Protein AF-A0A061PBH9-F1 (afdb_monomer)

Radius of gyration: 18.95 Å; Cα contacts (8 Å, |Δi|>4): 299; chains: 1; bounding box: 42×48×50 Å

Solvent-accessible surface area (backbone atoms only — not comparable to full-atom values): 14456 Å² total; per-residue (Å²): 50,44,57,85,43,47,62,60,54,49,49,56,53,52,50,52,28,61,79,67,70,53,82,63,73,61,44,49,91,67,58,29,62,91,49,38,67,62,54,46,58,53,46,51,58,55,49,49,36,38,74,71,66,44,38,74,86,85,84,87,84,82,61,60,75,63,48,49,59,45,60,77,73,39,57,72,68,56,48,56,52,47,49,56,51,51,51,50,50,45,64,65,57,73,66,27,55,57,49,34,26,74,87,53,81,29,45,45,31,38,37,33,42,72,72,96,66,58,68,70,61,51,52,53,50,52,48,55,60,38,54,46,36,76,36,68,59,25,48,61,9,27,36,40,52,51,70,87,37,57,37,75,39,62,54,72,82,30,68,69,52,24,51,50,43,31,55,51,43,34,49,50,35,59,73,70,46,52,62,72,55,53,53,90,96,49,96,55,62,50,65,43,42,53,29,47,43,51,50,31,54,54,58,50,47,63,53,31,73,81,37,74,85,71,55,88,89,60,82,86,72,66,96,53,72,71,82,48,35,47,79,69,63,100,52,39,36,40,46,78,48,77,81,75,88,68,88,68,81,131

Foldseek 3Di:
DFPVCVCVLQVVLVVLCVVVVVLFQAALVPQFLVCLVSLLVSLVSLLVCCVVVVDDDDDDDDDVVVVVVCVVPDDPVVSVVVLLVVVLVCVLPVLLLLQAAQPDAAEEAEEEEDDPDDPVVVVVSLVSVQCSCVDPSNVNSNYHYDSVRHYHDHSRVPSSLSSSNNQNSLLVCVVVVVLVDDDPPDPDDDSRSVSSPVSSVSSVVSVCVVPPPDDRPDDPDDPDSPVSYPYHDPGYHYDYDYDPPPPDDD

Structure (mmCIF, N/CA/C/O backbone):
data_AF-A0A061PBH9-F1
#
_entry.id   AF-A0A061PBH9-F1
#
loop_
_atom_site.group_PDB
_atom_site.id
_atom_site.type_symbol
_atom_site.label_atom_id
_atom_site.label_alt_id
_atom_site.label_comp_id
_atom_site.label_asym_id
_atom_site.label_entity_id
_atom_site.label_seq_id
_atom_site.pdbx_PDB_ins_code
_atom_site.Cartn_x
_atom_site.Cartn_y
_atom_site.Cartn_z
_atom_site.occupancy
_atom_site.B_iso_or_equiv
_atom_site.auth_seq_id
_atom_site.auth_comp_id
_atom_site.auth_asym_id
_atom_site.auth_atom_id
_atom_site.pdbx_PDB_model_num
ATOM 1 N N . MET A 1 1 ? 7.283 -7.666 -6.568 1.00 70.62 1 MET A N 1
ATOM 2 C CA . MET A 1 1 ? 6.976 -9.102 -6.399 1.00 70.62 1 MET A CA 1
ATOM 3 C C . MET A 1 1 ? 7.500 -9.832 -7.623 1.00 70.62 1 MET A C 1
ATOM 5 O O . MET A 1 1 ? 7.513 -9.229 -8.687 1.00 70.62 1 MET A O 1
ATOM 9 N N . ARG A 1 2 ? 7.972 -11.074 -7.498 1.00 74.44 2 ARG A N 1
ATOM 10 C CA . ARG A 1 2 ? 8.369 -11.891 -8.661 1.00 74.44 2 ARG A CA 1
ATOM 11 C C . ARG A 1 2 ? 7.157 -12.648 -9.200 1.00 74.44 2 ARG A C 1
ATOM 13 O O . ARG A 1 2 ? 6.337 -13.110 -8.413 1.00 74.44 2 ARG A O 1
ATOM 20 N N . SER A 1 3 ? 7.071 -12.823 -10.516 1.00 71.69 3 SER A N 1
ATOM 21 C CA . SER A 1 3 ? 5.971 -13.545 -11.169 1.00 71.69 3 SER A CA 1
ATOM 22 C C . SER A 1 3 ? 5.892 -15.014 -10.755 1.00 71.69 3 SER A C 1
ATOM 24 O O . SER A 1 3 ? 4.836 -15.606 -10.907 1.00 71.69 3 SER A O 1
ATOM 26 N N . THR A 1 4 ? 6.963 -15.610 -10.226 1.00 79.00 4 THR A N 1
ATOM 27 C CA . THR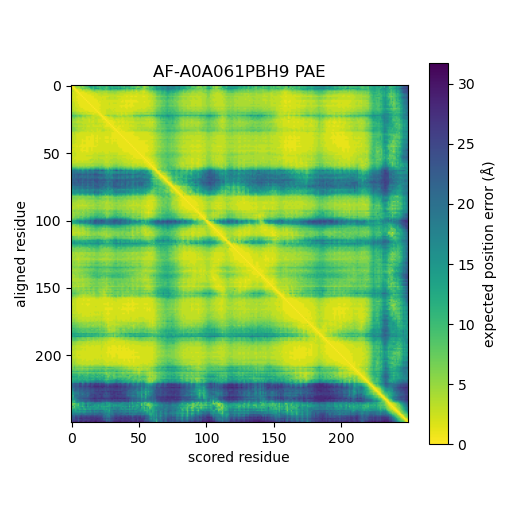 A 1 4 ? 6.920 -16.976 -9.675 1.00 79.00 4 THR A CA 1
ATOM 28 C C . THR A 1 4 ? 6.104 -17.070 -8.390 1.00 79.00 4 THR A C 1
ATOM 30 O O . THR A 1 4 ? 5.568 -18.126 -8.084 1.00 79.00 4 THR A O 1
ATOM 33 N N . HIS A 1 5 ? 6.011 -15.969 -7.641 1.00 85.44 5 HIS A N 1
ATOM 34 C CA . HIS A 1 5 ? 5.372 -15.927 -6.324 1.00 85.44 5 HIS A CA 1
ATOM 35 C C . HIS A 1 5 ? 3.951 -15.364 -6.386 1.00 85.44 5 HIS A C 1
ATOM 37 O O . HIS A 1 5 ? 3.233 -15.419 -5.394 1.00 85.44 5 HIS A O 1
ATOM 43 N N . ILE A 1 6 ? 3.529 -14.810 -7.529 1.00 84.75 6 ILE A N 1
ATOM 44 C CA . ILE A 1 6 ? 2.231 -14.134 -7.652 1.00 84.75 6 ILE A CA 1
ATOM 45 C C . ILE A 1 6 ? 1.066 -15.078 -7.347 1.00 84.75 6 ILE A C 1
ATOM 47 O O . ILE A 1 6 ? 0.200 -14.737 -6.543 1.00 84.75 6 ILE A O 1
ATOM 51 N N . ASP A 1 7 ? 1.073 -16.273 -7.938 1.00 87.81 7 ASP A N 1
ATOM 52 C CA . ASP A 1 7 ? -0.015 -17.236 -7.795 1.00 87.81 7 ASP A CA 1
ATOM 53 C C . ASP A 1 7 ? -0.040 -17.806 -6.380 1.00 87.81 7 ASP A C 1
ATOM 55 O O . ASP A 1 7 ? -1.109 -17.933 -5.792 1.00 87.81 7 ASP A O 1
ATOM 59 N N . GLU A 1 8 ? 1.129 -18.075 -5.789 1.00 93.31 8 GLU A N 1
ATOM 60 C CA . GLU A 1 8 ? 1.245 -18.492 -4.388 1.00 93.31 8 GLU A CA 1
ATOM 61 C C . GLU A 1 8 ? 0.618 -17.448 -3.453 1.00 93.31 8 GLU A C 1
ATOM 63 O O . GLU A 1 8 ? -0.272 -17.773 -2.663 1.00 93.31 8 GLU A O 1
ATOM 68 N N . VAL A 1 9 ? 1.039 -16.184 -3.578 1.00 92.69 9 VAL A N 1
ATOM 69 C CA . VAL A 1 9 ? 0.556 -15.092 -2.725 1.00 92.69 9 VAL A CA 1
ATOM 70 C C . VAL A 1 9 ? -0.940 -14.876 -2.925 1.00 92.69 9 VAL A C 1
ATOM 72 O O . VAL A 1 9 ? -1.691 -14.776 -1.952 1.00 92.69 9 VAL A O 1
ATOM 75 N N . ARG A 1 10 ? -1.395 -14.821 -4.180 1.00 91.44 10 ARG A N 1
ATOM 76 C CA . ARG A 1 10 ? -2.805 -14.620 -4.515 1.00 91.44 10 ARG A CA 1
ATOM 77 C C . ARG A 1 10 ? -3.669 -15.747 -3.959 1.00 91.44 10 ARG A C 1
ATOM 79 O O . ARG A 1 10 ? -4.635 -15.466 -3.254 1.00 91.44 10 ARG A O 1
ATOM 86 N N . ASN A 1 11 ? -3.294 -16.999 -4.210 1.00 94.06 11 ASN A N 1
ATOM 87 C CA . ASN A 1 11 ? -4.057 -18.163 -3.768 1.00 94.06 11 ASN A CA 1
ATOM 88 C C . ASN A 1 11 ? -4.139 -18.238 -2.242 1.00 94.06 11 ASN A C 1
ATOM 90 O O . ASN A 1 11 ? -5.213 -18.503 -1.709 1.00 94.06 11 ASN A O 1
ATOM 94 N N . ALA A 1 12 ? -3.044 -17.964 -1.528 1.00 96.44 12 ALA A N 1
ATOM 95 C CA . ALA A 1 12 ? -3.042 -17.969 -0.068 1.00 96.44 12 ALA A CA 1
ATOM 96 C C . ALA A 1 12 ? -3.980 -16.897 0.518 1.00 96.44 12 ALA A C 1
ATOM 98 O O . ALA A 1 12 ? -4.754 -17.177 1.438 1.00 96.44 12 ALA A O 1
ATOM 99 N N . LEU A 1 13 ? -3.953 -15.680 -0.036 1.00 95.50 13 LEU A N 1
ATOM 100 C CA . LEU A 1 13 ? -4.824 -14.595 0.412 1.00 95.50 13 LEU A CA 1
ATOM 101 C C . LEU A 1 13 ? -6.299 -14.861 0.065 1.00 95.50 13 LEU A C 1
ATOM 103 O O . LEU A 1 13 ? -7.173 -14.677 0.916 1.00 95.50 13 LEU A O 1
ATOM 107 N N . ASP A 1 14 ? -6.585 -15.321 -1.153 1.00 93.69 14 ASP A N 1
ATOM 108 C CA . ASP A 1 14 ? -7.948 -15.603 -1.614 1.00 93.69 14 ASP A CA 1
ATOM 109 C C . ASP A 1 14 ? -8.559 -16.805 -0.871 1.00 93.69 14 ASP A C 1
ATOM 111 O O . ASP A 1 14 ? -9.728 -16.757 -0.474 1.00 93.69 14 ASP A O 1
ATOM 115 N N . LEU A 1 15 ? -7.760 -17.835 -0.566 1.00 95.31 15 LEU A N 1
ATOM 116 C CA . LEU A 1 15 ? -8.173 -18.964 0.271 1.00 95.31 15 LEU A CA 1
ATOM 117 C C . LEU A 1 15 ? -8.572 -18.502 1.676 1.00 95.31 15 LEU A C 1
ATOM 119 O O . LEU A 1 15 ? -9.637 -18.878 2.173 1.00 95.31 15 LEU A O 1
ATOM 123 N N . TYR A 1 16 ? -7.758 -17.652 2.308 1.00 96.75 16 TYR A N 1
ATOM 124 C CA . TYR A 1 16 ? -8.082 -17.118 3.628 1.00 96.75 16 TYR A CA 1
ATOM 125 C C . TYR A 1 16 ? -9.365 -16.281 3.602 1.00 96.75 16 TYR A C 1
ATOM 127 O O . TYR A 1 16 ? -10.199 -16.397 4.509 1.00 96.75 16 TYR A O 1
ATOM 135 N N . ARG A 1 17 ? -9.561 -15.460 2.559 1.00 94.31 17 ARG A N 1
ATOM 136 C CA . ARG A 1 17 ? -10.797 -14.684 2.387 1.00 94.31 17 ARG A CA 1
ATOM 137 C C . ARG A 1 17 ? -12.017 -15.587 2.297 1.00 94.31 17 ARG A C 1
ATOM 139 O O . ARG A 1 17 ? -12.997 -15.330 2.999 1.00 94.31 17 ARG A O 1
ATOM 146 N N . TYR A 1 18 ? -11.936 -16.632 1.478 1.00 93.69 18 TYR A N 1
ATOM 147 C CA . TYR A 1 18 ? -13.001 -17.614 1.310 1.00 93.69 18 TYR A CA 1
ATOM 148 C C . TYR A 1 18 ? -13.349 -18.289 2.644 1.00 93.69 18 TYR A C 1
ATOM 150 O O . TYR A 1 18 ? -14.494 -18.228 3.090 1.00 93.69 18 TYR A O 1
ATOM 158 N N . GLN A 1 19 ? -12.350 -18.824 3.352 1.00 95.81 19 GLN A N 1
ATOM 159 C CA . GLN A 1 19 ? -12.542 -19.511 4.637 1.00 95.81 19 GLN A CA 1
ATOM 160 C C . GLN A 1 19 ? -13.124 -18.601 5.731 1.00 95.81 19 GLN A C 1
ATOM 162 O O . GLN A 1 19 ? -13.896 -19.050 6.577 1.00 95.81 19 GLN A O 1
ATOM 167 N N . ASN A 1 20 ? -12.792 -17.307 5.711 1.00 94.69 20 ASN A N 1
ATOM 168 C CA . ASN A 1 20 ? -13.233 -16.342 6.721 1.00 94.69 20 ASN A CA 1
ATOM 169 C C . ASN A 1 20 ? -14.468 -15.527 6.309 1.00 94.69 20 ASN A C 1
ATOM 171 O O . ASN A 1 20 ? -14.865 -14.605 7.036 1.00 94.69 20 ASN A O 1
ATOM 175 N N . ASN A 1 21 ? -15.112 -15.866 5.187 1.00 92.62 21 ASN A N 1
ATOM 176 C CA . ASN A 1 21 ? -16.266 -15.147 4.640 1.00 92.62 21 ASN A CA 1
ATOM 177 C C . ASN A 1 21 ? -15.986 -13.641 4.441 1.00 92.62 21 ASN A C 1
ATOM 179 O O . ASN A 1 21 ? -16.804 -12.784 4.788 1.00 92.62 21 ASN A O 1
ATOM 183 N N . LEU A 1 22 ? -14.799 -13.300 3.929 1.00 90.44 22 LEU A N 1
ATOM 184 C CA . LEU A 1 22 ? -14.398 -11.937 3.555 1.00 90.44 22 LEU A CA 1
ATOM 185 C C . LEU A 1 22 ? -14.729 -11.666 2.078 1.00 90.44 22 LEU A C 1
ATOM 187 O O . LEU A 1 22 ? -13.859 -11.370 1.253 1.00 90.44 22 LEU A O 1
ATOM 191 N N . ASN A 1 23 ? -16.020 -11.768 1.760 1.00 84.38 23 ASN A N 1
ATOM 192 C CA . ASN A 1 23 ? -16.533 -11.678 0.388 1.00 84.38 23 ASN A CA 1
ATOM 193 C C . ASN A 1 23 ? -16.627 -10.228 -0.112 1.00 84.38 23 ASN A C 1
ATOM 195 O O . ASN A 1 23 ? -16.616 -9.974 -1.310 1.00 84.38 23 ASN A O 1
ATOM 199 N N . SER A 1 24 ? -16.703 -9.258 0.802 1.00 86.88 24 SER A N 1
ATOM 200 C CA . SER A 1 24 ? -16.688 -7.837 0.456 1.00 86.88 24 SER A CA 1
ATOM 201 C C . SER A 1 24 ? -15.264 -7.327 0.254 1.00 86.88 24 SER A C 1
ATOM 203 O O . SER A 1 24 ? -14.364 -7.727 0.989 1.00 86.88 24 SER A O 1
ATOM 205 N N . GLU A 1 25 ? -15.100 -6.347 -0.634 1.00 89.19 25 GLU A N 1
ATOM 206 C CA . GLU A 1 25 ? -13.871 -5.558 -0.764 1.00 89.19 25 GLU A CA 1
ATOM 207 C C . GLU A 1 25 ? -13.386 -5.047 0.603 1.00 89.19 25 GLU A C 1
ATOM 209 O O . GLU A 1 25 ? -14.134 -4.379 1.335 1.00 89.19 25 GLU A O 1
ATOM 214 N N . MET A 1 26 ? -12.129 -5.338 0.923 1.00 91.50 26 MET A N 1
ATOM 215 C CA . MET A 1 26 ? -11.489 -5.002 2.188 1.00 91.50 26 MET A CA 1
ATOM 216 C C . MET A 1 26 ? -10.784 -3.655 2.070 1.00 91.50 26 MET A C 1
ATOM 218 O O . MET A 1 26 ? -10.084 -3.396 1.099 1.00 91.50 26 MET A O 1
ATOM 222 N N . LYS A 1 27 ? -11.003 -2.783 3.057 1.00 91.88 27 LYS A N 1
ATOM 223 C CA . LYS A 1 27 ? -10.466 -1.415 3.073 1.00 91.88 27 LYS A CA 1
ATOM 224 C C . LYS A 1 27 ? -10.152 -0.985 4.489 1.00 91.88 27 LYS A C 1
ATOM 226 O O . LYS A 1 27 ? -10.900 -1.316 5.419 1.00 91.88 27 LYS A O 1
ATOM 231 N N . TRP A 1 28 ? -9.147 -0.129 4.662 1.00 93.19 28 TRP A N 1
ATOM 232 C CA . TRP A 1 28 ? -8.882 0.495 5.964 1.00 93.19 28 TRP A CA 1
ATOM 233 C C . TRP A 1 28 ? -10.117 1.226 6.522 1.00 93.19 28 TRP A C 1
ATOM 235 O O . TRP A 1 28 ? -10.427 1.188 7.720 1.00 93.19 28 TRP A O 1
ATOM 245 N N . SER A 1 29 ? -10.884 1.870 5.640 1.00 90.38 29 SER A N 1
ATOM 246 C CA . SER A 1 29 ? -12.127 2.570 5.975 1.00 90.38 29 SER A CA 1
ATOM 247 C C . SER A 1 29 ? -13.271 1.645 6.397 1.00 90.38 29 SER A C 1
ATOM 249 O O . SER A 1 29 ? -14.254 2.155 6.927 1.00 90.38 29 SER A O 1
ATOM 251 N N . LYS A 1 30 ? -13.157 0.317 6.228 1.00 92.94 30 LYS A N 1
ATOM 252 C CA . LYS A 1 30 ? -14.147 -0.707 6.620 1.00 92.94 30 LYS A CA 1
ATOM 253 C C . LYS A 1 30 ? -13.768 -1.474 7.893 1.00 92.94 30 LYS A C 1
ATOM 255 O O . LYS A 1 30 ? -14.626 -2.136 8.469 1.00 92.94 30 LYS A O 1
ATOM 260 N N . VAL A 1 31 ? -12.557 -1.282 8.426 1.00 93.69 31 VAL A N 1
ATOM 261 C CA . VAL A 1 31 ? -12.122 -1.893 9.697 1.00 93.69 31 VAL A CA 1
ATOM 262 C C . VAL A 1 31 ? -13.089 -1.537 10.827 1.00 93.69 31 VAL A C 1
ATOM 264 O O . VAL A 1 31 ? -13.436 -0.364 11.028 1.00 93.69 31 VAL A O 1
ATOM 267 N N . SER A 1 32 ? -13.528 -2.557 11.558 1.00 94.00 32 SER A N 1
ATOM 268 C CA . SER A 1 32 ? -14.471 -2.475 12.671 1.00 94.00 32 SER A CA 1
ATOM 269 C C . SER A 1 32 ? -14.106 -3.502 13.746 1.00 94.00 32 SER A C 1
ATOM 271 O O . SER A 1 32 ? -13.296 -4.397 13.516 1.00 94.00 32 SER A O 1
ATOM 273 N N . ALA A 1 33 ? -14.702 -3.383 14.934 1.00 94.44 33 ALA A N 1
ATOM 274 C CA . ALA A 1 33 ? -14.410 -4.300 16.034 1.00 94.44 33 ALA A CA 1
ATOM 275 C C . ALA A 1 33 ? -14.825 -5.753 15.734 1.00 94.44 33 ALA A C 1
ATOM 277 O O . ALA A 1 33 ? -14.129 -6.666 16.157 1.00 94.44 33 ALA A O 1
ATOM 278 N N . SER A 1 34 ? -15.917 -5.969 14.992 1.00 93.88 34 SER A N 1
ATOM 279 C CA . SER A 1 34 ? -16.422 -7.312 14.671 1.00 93.88 34 SER A CA 1
ATOM 280 C C . SER A 1 34 ? -15.603 -8.036 13.603 1.00 93.88 34 SER A C 1
ATOM 282 O O . SER A 1 34 ? -15.577 -9.260 13.586 1.00 93.88 34 SER A O 1
ATOM 284 N N . TYR A 1 35 ? -14.918 -7.296 12.728 1.00 94.44 35 TYR A N 1
ATOM 285 C CA . TYR A 1 35 ? -14.082 -7.866 11.668 1.00 94.44 35 TYR A CA 1
ATOM 286 C C . TYR A 1 35 ? -12.586 -7.839 12.003 1.00 94.44 35 TYR A C 1
ATOM 288 O O . TYR A 1 35 ? -11.786 -8.330 11.214 1.00 94.44 35 TYR A O 1
ATOM 296 N N . LEU A 1 36 ? -12.195 -7.289 13.157 1.00 96.69 36 LEU A N 1
ATOM 297 C CA . LEU A 1 36 ? -10.794 -7.045 13.503 1.00 96.69 36 LEU A CA 1
ATOM 298 C C . LEU A 1 36 ? -9.920 -8.298 13.388 1.00 96.69 36 LEU A C 1
ATOM 300 O O . LEU A 1 36 ? -8.881 -8.245 12.741 1.00 96.69 36 LEU A O 1
ATOM 304 N N . GLU A 1 37 ? -10.341 -9.411 13.988 1.00 97.25 37 GLU A N 1
ATOM 305 C CA . GLU A 1 37 ? -9.536 -10.639 13.984 1.00 97.25 37 GLU A CA 1
ATOM 306 C C . GLU A 1 37 ? -9.410 -11.229 12.573 1.00 97.25 37 GLU A C 1
ATOM 308 O O . GLU A 1 37 ? -8.337 -11.684 12.191 1.00 97.25 37 GLU A O 1
ATOM 313 N N . LYS A 1 38 ? -10.450 -11.093 11.737 1.00 96.69 38 LYS A N 1
ATOM 314 C CA . LYS A 1 38 ? -10.376 -11.494 10.326 1.00 96.69 38 LYS A CA 1
ATOM 315 C C . LYS A 1 38 ? -9.347 -10.664 9.556 1.00 96.69 38 LYS A C 1
ATOM 317 O O . LYS A 1 38 ? -8.584 -11.226 8.778 1.00 96.69 38 LYS A O 1
ATOM 322 N N . TYR A 1 39 ? -9.309 -9.347 9.788 1.00 97.56 39 TYR A N 1
ATOM 323 C CA . TYR A 1 39 ? -8.318 -8.456 9.174 1.00 97.56 39 TYR A CA 1
ATOM 324 C C . TYR A 1 39 ? -6.899 -8.771 9.654 1.00 97.56 39 TYR A C 1
ATOM 326 O O . TYR A 1 39 ? -5.987 -8.755 8.838 1.00 97.56 39 TYR A O 1
ATOM 334 N N . LYS A 1 40 ? -6.704 -9.078 10.943 1.00 98.06 40 LYS A N 1
ATOM 335 C CA . LYS A 1 40 ? -5.389 -9.482 11.459 1.00 98.06 40 LYS A CA 1
ATOM 336 C C . LYS A 1 40 ? -4.876 -10.744 10.777 1.00 98.06 40 LYS A C 1
ATOM 338 O O . LYS A 1 40 ? -3.790 -10.684 10.228 1.00 98.06 40 LYS A O 1
ATOM 343 N N . GLY A 1 41 ? -5.673 -11.813 10.713 1.00 97.69 41 GLY A N 1
ATOM 344 C CA . GLY A 1 41 ? -5.215 -13.056 10.082 1.00 97.69 41 GLY A CA 1
ATOM 345 C C . GLY A 1 41 ? -4.928 -12.917 8.583 1.00 97.69 41 GLY A C 1
ATOM 346 O O . GLY A 1 41 ? -4.014 -13.554 8.070 1.00 97.69 41 GLY A O 1
ATOM 347 N N . LEU A 1 42 ? -5.620 -12.013 7.876 1.00 97.38 42 LEU A N 1
ATOM 348 C CA . LEU A 1 42 ? -5.244 -11.676 6.499 1.00 97.38 42 LEU A CA 1
ATOM 349 C C . LEU A 1 42 ? -3.886 -10.960 6.448 1.00 97.38 42 LEU A C 1
ATOM 351 O O . LEU A 1 42 ? -3.065 -11.245 5.577 1.00 97.38 42 LEU A O 1
ATOM 355 N N . MET A 1 43 ? -3.659 -10.013 7.363 1.00 97.50 43 MET A N 1
ATOM 356 C CA . MET A 1 43 ? -2.382 -9.308 7.456 1.00 97.50 43 MET A CA 1
ATOM 357 C C . MET A 1 43 ? -1.247 -10.225 7.904 1.00 97.50 43 MET A C 1
ATOM 359 O O . MET A 1 43 ? -0.136 -9.997 7.452 1.00 97.50 43 MET A O 1
ATOM 363 N N . ASP A 1 44 ? -1.501 -11.268 8.694 1.00 97.69 44 ASP A N 1
ATOM 364 C CA . ASP A 1 44 ? -0.484 -12.266 9.057 1.00 97.69 44 ASP A CA 1
ATOM 365 C C . ASP A 1 44 ? 0.089 -12.921 7.802 1.00 97.69 44 ASP A C 1
ATOM 367 O O . ASP A 1 44 ? 1.297 -12.904 7.576 1.00 97.69 44 ASP A O 1
ATOM 371 N N . ILE A 1 45 ? -0.793 -13.416 6.928 1.00 97.50 45 ILE A N 1
ATOM 372 C CA . ILE A 1 45 ? -0.407 -14.042 5.659 1.00 97.50 45 ILE A CA 1
ATOM 373 C C . ILE A 1 45 ? 0.347 -13.042 4.781 1.00 97.50 45 ILE A C 1
ATOM 375 O O . ILE A 1 45 ? 1.429 -13.339 4.277 1.00 97.50 45 ILE A O 1
ATOM 379 N N . PHE A 1 46 ? -0.205 -11.839 4.613 1.00 96.62 46 PHE A N 1
ATOM 380 C CA . PHE A 1 46 ? 0.409 -10.822 3.766 1.00 96.62 46 PHE A CA 1
ATOM 381 C C . PHE A 1 46 ? 1.789 -10.385 4.277 1.00 96.62 46 PHE A C 1
ATOM 383 O O . PHE A 1 46 ? 2.733 -10.304 3.494 1.00 96.62 46 PHE A O 1
ATOM 390 N N . MET A 1 47 ? 1.925 -10.124 5.578 1.00 94.31 47 MET A N 1
ATOM 391 C CA . MET A 1 47 ? 3.180 -9.675 6.181 1.00 94.31 47 MET A CA 1
ATOM 392 C C . MET A 1 47 ? 4.232 -10.785 6.213 1.00 94.31 47 MET A C 1
ATOM 394 O O . MET A 1 47 ? 5.404 -10.478 6.013 1.00 94.31 47 MET A O 1
ATOM 398 N N . ASN A 1 48 ? 3.843 -12.056 6.361 1.00 94.56 48 ASN A N 1
ATOM 399 C CA . ASN A 1 48 ? 4.771 -13.180 6.206 1.00 94.56 48 ASN A CA 1
ATOM 400 C C . ASN A 1 48 ? 5.386 -13.199 4.803 1.00 94.56 48 ASN A C 1
ATOM 402 O O . ASN A 1 48 ? 6.604 -13.264 4.674 1.00 94.56 48 ASN A O 1
ATOM 406 N N . PHE A 1 49 ? 4.585 -13.009 3.748 1.00 94.12 49 PHE A N 1
ATOM 407 C CA . PHE A 1 49 ? 5.126 -12.890 2.390 1.00 94.12 49 PHE A CA 1
ATOM 408 C C . PHE A 1 49 ? 6.034 -11.668 2.193 1.00 94.12 49 PHE A C 1
ATOM 410 O O . PHE A 1 49 ? 6.919 -11.697 1.335 1.00 94.12 49 PHE A O 1
ATOM 417 N N . VAL A 1 50 ? 5.824 -10.593 2.959 1.00 90.06 50 VAL A N 1
ATOM 418 C CA . VAL A 1 50 ? 6.732 -9.435 2.968 1.00 90.06 50 VAL A CA 1
ATOM 419 C C . VAL A 1 50 ? 8.059 -9.783 3.645 1.00 90.06 50 VAL A C 1
ATOM 421 O O . VAL A 1 50 ? 9.112 -9.450 3.111 1.00 90.06 50 VAL A O 1
ATOM 424 N N . ILE A 1 51 ? 8.022 -10.469 4.789 1.00 88.44 51 ILE A N 1
ATOM 425 C CA . ILE A 1 51 ? 9.221 -10.901 5.526 1.00 88.44 51 ILE A CA 1
ATOM 426 C C . ILE A 1 51 ? 10.027 -11.931 4.724 1.00 88.44 51 ILE A C 1
ATOM 428 O O . ILE A 1 51 ? 11.251 -11.863 4.700 1.00 88.44 51 ILE A O 1
ATOM 432 N N . GLU A 1 52 ? 9.352 -12.838 4.018 1.00 88.81 52 GLU A N 1
ATOM 433 C CA . GLU A 1 52 ? 9.959 -13.846 3.137 1.00 88.81 52 GLU A CA 1
ATOM 434 C C . GLU A 1 52 ? 10.507 -13.270 1.812 1.00 88.81 52 GLU A C 1
ATOM 436 O O . GLU A 1 52 ? 10.929 -14.026 0.939 1.00 88.81 52 GLU A O 1
ATOM 441 N N . ASP A 1 53 ? 10.465 -11.948 1.612 1.00 85.31 53 ASP A N 1
ATOM 442 C CA . ASP A 1 53 ? 10.869 -11.257 0.375 1.00 85.31 53 ASP A CA 1
ATOM 443 C C . ASP A 1 53 ? 10.152 -11.756 -0.904 1.00 85.31 53 ASP A C 1
ATOM 445 O O . ASP A 1 53 ? 10.628 -11.633 -2.041 1.00 85.31 53 ASP A O 1
ATOM 449 N N . LYS A 1 54 ? 8.950 -12.320 -0.742 1.00 86.94 54 LYS A N 1
ATOM 450 C CA . LYS A 1 54 ? 8.058 -12.678 -1.856 1.00 86.94 54 LYS A CA 1
ATOM 451 C C . LYS A 1 54 ? 7.261 -11.456 -2.317 1.00 86.94 54 LYS A C 1
ATOM 453 O O . LYS A 1 54 ? 7.080 -11.235 -3.520 1.00 86.94 54 LYS A O 1
ATOM 458 N N . VAL A 1 55 ? 6.860 -10.603 -1.373 1.00 88.38 55 VAL A N 1
ATOM 459 C CA . VAL A 1 55 ? 6.208 -9.307 -1.601 1.00 88.38 55 VAL A CA 1
ATOM 460 C C . VAL A 1 55 ? 7.156 -8.183 -1.180 1.00 88.38 55 VAL A C 1
ATOM 462 O O . VAL A 1 55 ? 7.580 -8.120 -0.035 1.00 88.38 55 VAL A O 1
ATOM 465 N N . LYS A 1 56 ? 7.401 -7.207 -2.060 1.00 85.94 56 LYS A N 1
ATOM 466 C CA . LYS A 1 56 ? 7.998 -5.924 -1.656 1.00 85.94 56 LYS A CA 1
ATOM 467 C C . LYS A 1 56 ? 6.929 -4.848 -1.664 1.00 85.94 56 LYS A C 1
ATOM 469 O O . LYS A 1 56 ? 6.363 -4.560 -2.716 1.00 85.94 56 LYS A O 1
ATOM 474 N N . MET A 1 57 ? 6.684 -4.249 -0.504 1.00 86.12 57 MET A N 1
ATOM 475 C CA . MET A 1 57 ? 5.750 -3.141 -0.345 1.00 86.12 57 MET A CA 1
ATOM 476 C C . MET A 1 57 ? 6.504 -1.859 0.009 1.00 86.12 57 MET A C 1
ATOM 478 O O . MET A 1 57 ? 7.353 -1.839 0.900 1.00 86.12 57 MET A O 1
ATOM 482 N N . ARG A 1 58 ? 6.168 -0.767 -0.679 1.00 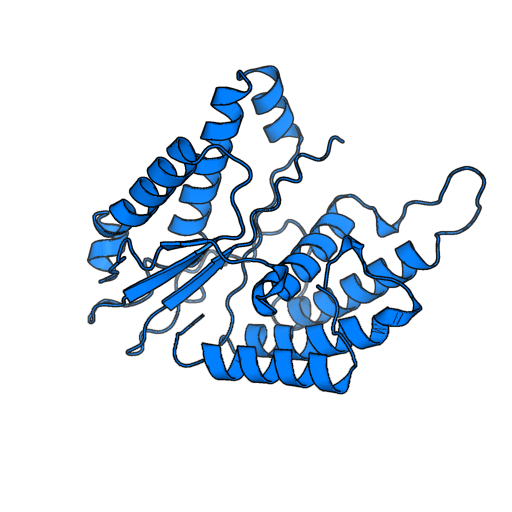83.81 58 ARG A N 1
ATOM 483 C CA . ARG A 1 58 ? 6.657 0.579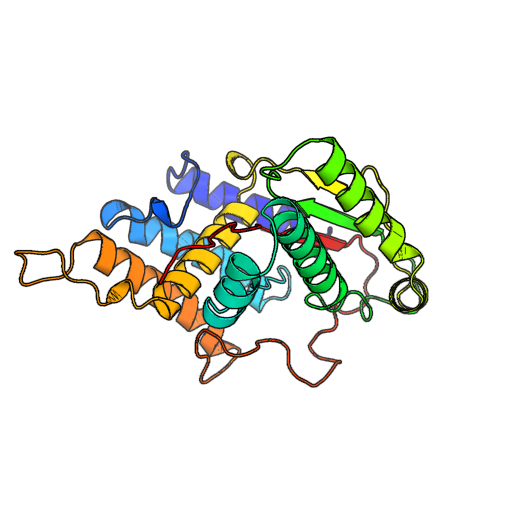 -0.375 1.00 83.81 58 ARG A CA 1
ATOM 484 C C . ARG A 1 58 ? 5.465 1.511 -0.231 1.00 83.81 58 ARG A C 1
ATOM 486 O O . ARG A 1 58 ? 4.511 1.417 -0.996 1.00 83.81 58 ARG A O 1
ATOM 493 N N . VAL A 1 59 ? 5.550 2.414 0.738 1.00 83.06 59 VAL A N 1
ATOM 494 C CA . VAL A 1 59 ? 4.553 3.459 0.976 1.00 83.06 59 VAL A CA 1
ATOM 495 C C . VAL A 1 59 ? 5.272 4.797 0.976 1.00 83.06 59 VAL A C 1
ATOM 497 O O . VAL A 1 59 ? 6.337 4.923 1.580 1.00 83.06 59 VAL A O 1
ATOM 500 N N . MET A 1 60 ? 4.690 5.780 0.298 1.00 81.62 60 MET A N 1
ATOM 501 C CA . MET A 1 60 ? 5.160 7.159 0.286 1.00 81.62 60 MET A CA 1
ATOM 502 C C . MET A 1 60 ? 4.118 8.039 0.965 1.00 81.62 60 MET A C 1
ATOM 504 O O . MET A 1 60 ? 2.935 7.953 0.646 1.00 81.62 60 MET A O 1
ATOM 508 N N . PHE A 1 61 ? 4.574 8.888 1.881 1.00 77.25 61 PHE A N 1
ATOM 509 C CA . PHE A 1 61 ? 3.765 9.939 2.488 1.00 77.25 61 PHE A CA 1
ATOM 510 C C . PHE A 1 61 ? 4.305 11.289 2.039 1.00 77.25 61 PHE A C 1
ATOM 512 O O . PHE A 1 61 ? 5.519 11.488 2.010 1.00 77.25 61 PHE A O 1
ATOM 519 N N . LEU A 1 62 ? 3.403 12.210 1.719 1.00 71.56 62 LEU A N 1
ATOM 520 C CA . LEU A 1 62 ? 3.728 13.612 1.505 1.00 71.56 62 LEU A CA 1
ATOM 521 C C . LEU A 1 62 ? 3.283 14.383 2.751 1.00 71.56 62 LEU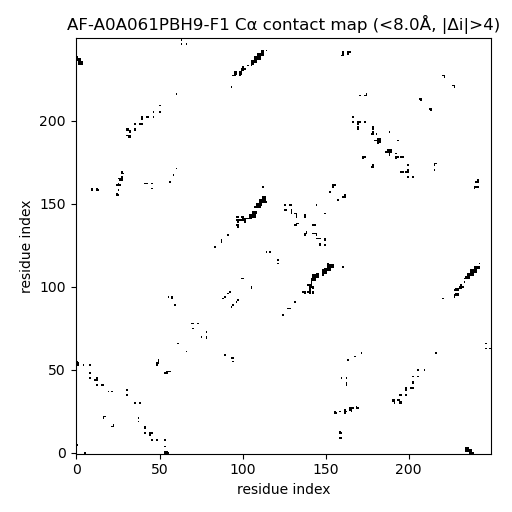 A C 1
ATOM 523 O O . LEU A 1 62 ? 2.155 14.213 3.201 1.00 71.56 62 LEU A O 1
ATOM 527 N N . GLN A 1 63 ? 4.171 15.183 3.340 1.00 66.38 63 GLN A N 1
ATOM 528 C CA . GLN A 1 63 ? 3.810 16.059 4.459 1.00 66.38 63 GLN A CA 1
ATOM 529 C C . GLN A 1 63 ? 2.998 17.247 3.940 1.00 66.38 63 GLN A C 1
ATOM 531 O O . GLN A 1 63 ? 3.395 17.843 2.932 1.00 66.38 63 GLN A O 1
ATOM 536 N N . ASN A 1 64 ? 1.912 17.631 4.630 1.00 60.94 64 ASN A N 1
ATOM 537 C CA . ASN A 1 64 ? 1.066 18.676 4.057 1.00 60.94 64 ASN A CA 1
ATOM 538 C C . ASN A 1 64 ? 1.715 20.061 4.036 1.00 60.94 64 ASN A C 1
ATOM 540 O O . ASN A 1 64 ? 1.342 20.849 3.194 1.00 60.94 64 ASN A O 1
ATOM 544 N N . GLU A 1 65 ? 2.738 20.368 4.838 1.00 58.22 65 GLU A N 1
ATOM 545 C CA . GLU A 1 65 ? 3.456 21.652 4.700 1.00 58.22 65 GLU A CA 1
ATOM 546 C C . GLU A 1 65 ? 4.036 21.823 3.284 1.00 58.22 65 GLU A C 1
ATOM 548 O O . GLU A 1 65 ? 3.939 22.888 2.674 1.00 58.22 65 GLU A O 1
ATOM 553 N N . PHE A 1 66 ? 4.558 20.737 2.705 1.00 57.69 66 PHE A N 1
ATOM 554 C CA . PHE A 1 66 ? 4.994 20.720 1.312 1.00 57.69 66 PHE A CA 1
ATOM 555 C C . PHE A 1 66 ? 3.808 20.698 0.347 1.00 57.69 66 PHE A C 1
ATOM 557 O O . PHE A 1 66 ? 3.863 21.372 -0.679 1.00 57.69 66 PHE A O 1
ATOM 564 N N . SER A 1 67 ? 2.727 19.971 0.657 1.00 56.56 67 SER A N 1
ATOM 565 C CA . SER A 1 67 ? 1.546 19.969 -0.211 1.00 56.56 67 SER A CA 1
ATOM 566 C C . SER A 1 67 ? 0.824 21.309 -0.237 1.00 56.56 67 SER A C 1
ATOM 568 O O . SER A 1 67 ? 0.362 21.699 -1.291 1.00 56.56 67 SER A O 1
ATOM 570 N N . ASP A 1 68 ? 0.763 22.039 0.868 1.00 52.59 68 ASP A N 1
ATOM 571 C CA . ASP A 1 68 ? 0.068 23.314 1.013 1.00 52.59 68 ASP A CA 1
ATOM 572 C C . ASP A 1 68 ? 0.860 24.416 0.313 1.00 52.59 68 ASP A C 1
ATOM 574 O O . ASP A 1 68 ? 0.287 25.216 -0.425 1.00 52.59 68 ASP A O 1
ATOM 578 N N . HIS A 1 69 ? 2.194 24.403 0.419 1.00 55.31 69 HIS A N 1
ATOM 579 C CA . HIS A 1 69 ? 3.046 25.248 -0.419 1.00 55.31 69 HIS A CA 1
ATOM 580 C C . HIS A 1 69 ? 2.874 24.965 -1.915 1.00 55.31 69 HIS A C 1
ATOM 582 O O . HIS A 1 69 ? 2.901 25.907 -2.709 1.00 55.31 69 HIS A O 1
ATOM 588 N N . LEU A 1 70 ? 2.676 23.704 -2.312 1.00 54.00 70 LEU A N 1
ATOM 589 C CA . LEU A 1 70 ? 2.348 23.369 -3.694 1.00 54.00 70 LEU A CA 1
ATOM 590 C C . LEU A 1 70 ? 0.931 23.873 -4.048 1.00 54.00 70 LEU A C 1
ATOM 592 O O . LEU A 1 70 ? 0.757 24.605 -5.017 1.00 54.00 70 LEU A O 1
ATOM 596 N N . VAL A 1 71 ? -0.083 23.554 -3.241 1.00 53.84 71 VAL A N 1
ATOM 597 C CA . VAL A 1 71 ? -1.508 23.845 -3.494 1.00 53.84 71 VAL A CA 1
ATOM 598 C C . VAL A 1 71 ? -1.798 25.344 -3.547 1.00 53.84 71 VAL A C 1
ATOM 600 O O . VAL A 1 71 ? -2.607 25.786 -4.356 1.00 53.84 71 VAL A O 1
ATOM 603 N N . THR A 1 72 ? -1.114 26.141 -2.727 1.00 54.81 72 THR A N 1
ATOM 604 C CA . THR A 1 72 ? -1.323 27.598 -2.666 1.00 54.81 72 THR A CA 1
ATOM 605 C C . THR A 1 72 ? -0.645 28.333 -3.828 1.00 54.81 72 THR A C 1
ATOM 607 O O . THR A 1 72 ? -1.017 29.459 -4.149 1.00 54.81 72 THR A O 1
ATOM 610 N N . LYS A 1 73 ? 0.370 27.724 -4.457 1.00 56.12 73 LYS A N 1
ATOM 611 C CA . LYS A 1 73 ? 1.239 28.385 -5.446 1.00 56.12 73 LYS A CA 1
ATOM 612 C C . LYS A 1 73 ? 1.021 27.901 -6.879 1.00 56.12 73 LYS A C 1
ATOM 614 O O . LYS A 1 73 ? 1.380 28.616 -7.813 1.00 56.12 73 LYS A O 1
ATOM 619 N N . TYR A 1 74 ? 0.447 26.714 -7.051 1.00 57.97 74 TYR A N 1
ATOM 620 C CA . TYR A 1 74 ? 0.226 26.085 -8.346 1.00 57.97 74 TYR A CA 1
ATOM 621 C C . TYR A 1 74 ? -1.268 25.980 -8.657 1.00 57.97 74 TYR A C 1
ATOM 623 O O . TYR A 1 74 ? -2.089 25.694 -7.786 1.00 57.97 74 TYR A O 1
ATOM 631 N N . ALA A 1 75 ? -1.631 26.194 -9.922 1.00 61.03 75 ALA A N 1
ATOM 632 C CA . ALA A 1 75 ? -2.990 25.944 -10.389 1.00 61.03 75 ALA A CA 1
ATOM 633 C C . ALA A 1 75 ? -3.344 24.453 -10.230 1.00 61.03 75 ALA A C 1
ATOM 635 O O . ALA A 1 75 ? -2.466 23.591 -10.251 1.00 61.03 75 ALA A O 1
ATOM 636 N N . LYS A 1 76 ? -4.639 24.127 -10.129 1.00 60.78 76 LYS A N 1
ATOM 637 C CA . LYS A 1 76 ? -5.126 22.742 -9.975 1.00 60.78 76 LYS A CA 1
ATOM 638 C C . LYS A 1 76 ? -4.505 21.763 -10.984 1.00 60.78 76 LYS A C 1
ATOM 640 O O . LYS A 1 76 ? -4.128 20.657 -10.617 1.00 60.78 76 LYS A O 1
ATOM 645 N N . GLU A 1 77 ? -4.342 22.200 -12.226 1.00 61.62 77 GLU A N 1
ATOM 646 C CA . GLU A 1 77 ? -3.724 21.418 -13.299 1.00 61.62 77 GLU A CA 1
ATOM 647 C C . GLU A 1 77 ? -2.239 21.114 -13.033 1.00 61.62 77 GLU A C 1
ATOM 649 O O . GLU A 1 77 ? -1.802 19.977 -13.169 1.00 61.62 77 GLU A O 1
ATOM 654 N N . GLN A 1 78 ? -1.485 22.090 -12.523 1.00 62.16 78 GLN A N 1
ATOM 655 C CA . GLN A 1 78 ? -0.078 21.922 -12.147 1.00 62.16 78 GLN A CA 1
ATOM 656 C C . GLN A 1 78 ? 0.098 21.000 -10.927 1.00 62.16 78 GLN A C 1
ATOM 658 O O . GLN A 1 78 ? 1.120 20.323 -10.808 1.00 62.16 78 GLN A O 1
ATOM 663 N N . LEU A 1 79 ? -0.892 20.946 -10.028 1.00 61.62 79 LEU A N 1
ATOM 664 C CA . LEU A 1 79 ? -0.911 20.005 -8.904 1.00 61.62 79 LEU A CA 1
ATOM 665 C C . LEU A 1 79 ? -1.148 18.567 -9.364 1.00 61.62 79 LEU A C 1
ATOM 667 O O . LEU A 1 79 ? -0.462 17.658 -8.896 1.00 61.62 79 LEU A O 1
ATOM 671 N N . GLU A 1 80 ? -2.078 18.357 -10.292 1.00 63.38 80 GLU A N 1
ATOM 672 C CA . GLU A 1 80 ? -2.314 17.046 -10.907 1.00 63.38 80 GLU A CA 1
ATOM 673 C C . GLU A 1 80 ? -1.057 16.547 -11.640 1.00 63.38 80 GLU A C 1
ATOM 675 O O . GLU A 1 80 ? -0.652 15.398 -11.470 1.00 63.38 80 GLU A O 1
ATOM 680 N N . ASP A 1 81 ? -0.352 17.427 -12.352 1.00 68.44 81 ASP A N 1
ATOM 681 C CA . ASP A 1 81 ? 0.907 17.069 -13.015 1.00 68.44 81 ASP A CA 1
ATOM 682 C C . ASP A 1 81 ? 2.032 16.789 -12.004 1.00 68.44 81 ASP A C 1
ATOM 684 O O . ASP A 1 81 ? 2.871 15.906 -12.206 1.00 68.44 81 ASP A O 1
ATOM 688 N N . SER A 1 82 ? 2.060 17.520 -10.882 1.00 71.00 82 SER A N 1
ATOM 689 C CA . SER A 1 82 ? 3.013 17.272 -9.792 1.00 71.00 82 SER A CA 1
ATOM 690 C C . SER A 1 82 ? 2.829 15.881 -9.179 1.00 71.00 82 SER A C 1
ATOM 692 O O . SER A 1 82 ? 3.809 15.219 -8.834 1.00 71.00 82 SER A O 1
ATOM 694 N N . TYR A 1 83 ? 1.582 15.409 -9.118 1.00 74.50 83 TYR A N 1
ATOM 695 C CA . TYR A 1 83 ? 1.231 14.101 -8.592 1.00 74.50 83 TYR A CA 1
ATOM 696 C C . TYR A 1 83 ? 1.786 12.976 -9.473 1.00 74.50 83 TYR A C 1
ATOM 698 O O . TYR A 1 83 ? 2.491 12.100 -8.968 1.00 74.50 83 TYR A O 1
ATOM 706 N N . PHE A 1 84 ? 1.560 13.032 -10.790 1.00 79.38 84 PHE A N 1
ATOM 707 C CA . PHE A 1 84 ? 2.118 12.052 -11.727 1.00 79.38 84 PHE A CA 1
ATOM 708 C C . PHE A 1 84 ? 3.648 12.071 -11.746 1.00 79.38 84 PHE A C 1
ATOM 710 O O . PHE A 1 84 ? 4.270 11.010 -11.769 1.00 79.38 84 PHE A O 1
ATOM 717 N N . LYS A 1 85 ? 4.276 13.251 -11.645 1.00 82.62 85 LYS A N 1
ATOM 718 C CA . LYS A 1 85 ? 5.741 13.372 -11.536 1.00 82.62 85 LYS A CA 1
ATOM 719 C C . LYS A 1 85 ? 6.279 12.725 -10.264 1.00 82.62 85 LYS A C 1
ATOM 721 O O . LYS A 1 85 ? 7.244 11.967 -10.327 1.00 82.62 85 LYS A O 1
ATOM 726 N N . LEU A 1 86 ? 5.665 12.995 -9.112 1.00 81.69 86 LEU A N 1
ATOM 727 C CA . LEU A 1 86 ? 6.068 12.387 -7.844 1.00 81.69 86 LEU A CA 1
ATOM 728 C C . LEU A 1 86 ? 5.890 10.866 -7.892 1.00 81.69 86 LEU A C 1
ATOM 730 O O . LEU A 1 86 ? 6.764 10.116 -7.459 1.00 81.69 86 LEU A O 1
ATOM 734 N N . TYR A 1 87 ? 4.781 10.413 -8.465 1.00 82.38 87 TYR A N 1
ATOM 735 C CA . TYR A 1 87 ? 4.478 9.000 -8.606 1.00 82.38 87 TYR A CA 1
ATOM 736 C C . TYR A 1 87 ? 5.446 8.280 -9.553 1.00 82.38 87 TYR A C 1
ATOM 738 O O . TYR A 1 87 ? 5.957 7.211 -9.219 1.00 82.38 87 TYR A O 1
ATOM 746 N N . TYR A 1 88 ? 5.796 8.912 -10.673 1.00 87.00 88 TYR A N 1
ATOM 747 C CA . TYR A 1 88 ? 6.854 8.466 -11.577 1.00 87.00 88 TYR A CA 1
ATOM 748 C C . TYR A 1 88 ? 8.194 8.312 -10.844 1.00 87.00 88 TYR A C 1
ATOM 750 O O . TYR A 1 88 ? 8.824 7.257 -10.919 1.00 87.00 88 TYR A O 1
ATOM 758 N N . GLN A 1 89 ? 8.610 9.326 -10.073 1.00 85.69 89 GLN A N 1
ATOM 759 C CA . GLN A 1 89 ? 9.860 9.269 -9.305 1.00 85.69 89 GLN A CA 1
ATOM 760 C C . GLN A 1 89 ? 9.832 8.165 -8.244 1.00 85.69 89 GLN A C 1
ATOM 762 O O . GLN A 1 89 ? 10.823 7.458 -8.044 1.00 85.69 89 GLN A O 1
ATOM 767 N N . PHE A 1 90 ? 8.685 7.970 -7.593 1.00 84.06 90 PHE A N 1
ATOM 768 C CA . PHE A 1 90 ? 8.493 6.895 -6.629 1.00 84.06 90 PHE A CA 1
ATOM 769 C C . PHE A 1 90 ? 8.678 5.519 -7.276 1.00 84.06 90 PHE A C 1
ATOM 771 O O . PHE A 1 90 ? 9.439 4.702 -6.760 1.00 84.06 90 PHE A O 1
ATOM 778 N N . ILE A 1 91 ? 8.066 5.272 -8.434 1.00 84.69 91 ILE A N 1
ATOM 779 C CA . ILE A 1 91 ? 8.219 4.007 -9.169 1.00 84.69 91 ILE A CA 1
ATOM 780 C C . ILE A 1 91 ? 9.671 3.809 -9.614 1.00 84.69 91 ILE A C 1
ATOM 782 O O . ILE A 1 91 ? 10.238 2.736 -9.395 1.00 84.69 91 ILE A O 1
ATOM 786 N N . LYS A 1 92 ? 10.293 4.856 -10.173 1.00 85.81 92 LYS A N 1
ATOM 787 C CA . LYS A 1 92 ? 11.679 4.824 -10.656 1.00 85.81 92 LYS A CA 1
ATOM 788 C C . LYS A 1 92 ? 12.669 4.448 -9.546 1.00 85.81 92 LYS A C 1
ATOM 790 O O . LYS A 1 92 ? 13.629 3.719 -9.800 1.00 85.81 92 LYS A O 1
ATOM 795 N N . HIS A 1 93 ? 12.457 4.930 -8.319 1.00 83.12 93 HIS A N 1
ATOM 796 C CA . HIS A 1 93 ? 13.485 4.880 -7.274 1.00 83.12 93 HIS A CA 1
ATOM 797 C C . HIS A 1 93 ? 13.160 4.005 -6.056 1.00 83.12 93 HIS A C 1
ATOM 799 O O . HIS A 1 93 ? 14.080 3.424 -5.478 1.00 83.12 93 HIS A O 1
ATOM 805 N N . ALA A 1 94 ? 11.897 3.860 -5.651 1.00 78.50 94 ALA A N 1
ATOM 806 C CA . ALA A 1 94 ? 11.555 3.251 -4.359 1.00 78.50 94 ALA A CA 1
ATOM 807 C C . ALA A 1 94 ? 11.681 1.719 -4.333 1.00 78.50 94 ALA A C 1
ATOM 809 O O . ALA A 1 94 ? 11.884 1.120 -3.271 1.00 78.50 94 ALA A O 1
ATOM 810 N N . PHE A 1 95 ? 11.565 1.075 -5.494 1.00 78.62 95 PHE A N 1
ATOM 811 C CA . PHE A 1 95 ? 11.525 -0.385 -5.603 1.00 78.62 95 PHE A CA 1
ATOM 812 C C . PHE A 1 95 ? 12.878 -1.027 -5.919 1.00 78.62 95 PHE A C 1
ATOM 814 O O . PHE A 1 95 ? 12.954 -2.249 -6.012 1.00 78.62 95 PHE A O 1
ATOM 821 N N . GLY A 1 96 ? 13.944 -0.231 -6.068 1.00 78.06 96 GLY A N 1
ATOM 822 C CA . GLY A 1 96 ? 15.281 -0.759 -6.354 1.00 78.06 96 GLY A CA 1
ATOM 823 C C . GLY A 1 96 ? 15.394 -1.441 -7.721 1.00 78.06 96 GLY A C 1
ATOM 824 O O . GLY A 1 96 ? 16.280 -2.267 -7.907 1.00 78.06 96 GLY A O 1
ATOM 825 N N . LEU A 1 97 ? 14.514 -1.095 -8.670 1.00 79.94 97 LEU A N 1
ATOM 826 C CA . LEU A 1 97 ? 14.445 -1.697 -10.007 1.00 79.94 97 LEU A CA 1
ATOM 827 C C . LEU A 1 97 ? 15.791 -1.681 -10.737 1.00 79.94 97 LEU A C 1
ATOM 829 O O . LEU A 1 97 ? 16.200 -2.698 -11.286 1.00 79.94 97 LEU A O 1
ATOM 833 N N . LYS A 1 98 ? 16.534 -0.577 -10.632 1.00 77.25 98 LYS A N 1
ATOM 834 C CA . LYS A 1 98 ? 17.891 -0.437 -11.184 1.00 77.25 98 LYS A CA 1
ATOM 835 C C . LYS A 1 98 ? 18.926 -1.448 -10.660 1.00 77.25 98 LYS A C 1
ATOM 837 O O . LYS A 1 98 ? 20.069 -1.425 -11.090 1.00 77.25 98 LYS A O 1
ATOM 842 N N . TYR A 1 99 ? 18.569 -2.289 -9.689 1.00 76.00 99 TYR A N 1
ATOM 843 C CA . TYR A 1 99 ? 19.447 -3.309 -9.123 1.00 76.00 99 TYR A CA 1
ATOM 844 C C . TYR A 1 99 ? 18.929 -4.744 -9.310 1.00 76.00 99 TYR A C 1
ATOM 846 O O . TYR A 1 99 ? 19.359 -5.635 -8.579 1.00 76.00 99 TYR A O 1
ATOM 854 N N . SER A 1 100 ? 17.969 -4.956 -10.213 1.00 69.25 100 SER A N 1
ATOM 855 C CA . SER A 1 100 ? 17.236 -6.222 -10.363 1.00 69.25 100 SER A CA 1
ATOM 856 C C . SER A 1 100 ? 17.978 -7.312 -11.147 1.00 69.25 100 SER A C 1
ATOM 858 O O . SER A 1 100 ? 17.799 -8.486 -10.838 1.00 69.25 100 SER A O 1
ATOM 860 N N . SER A 1 101 ? 18.813 -6.958 -12.126 1.00 68.44 101 SER A N 1
ATOM 861 C CA . SER A 1 101 ? 19.692 -7.880 -12.863 1.00 68.44 101 SER A CA 1
ATOM 862 C C . SER A 1 101 ? 20.752 -7.093 -13.629 1.00 68.44 101 SER A C 1
ATOM 864 O O . SER A 1 101 ? 20.535 -5.924 -13.914 1.00 68.44 101 SER A O 1
ATOM 866 N N . ILE A 1 102 ? 21.893 -7.710 -13.932 1.00 63.03 102 ILE A N 1
ATOM 867 C CA . ILE A 1 102 ? 22.929 -7.137 -14.813 1.00 63.03 102 ILE A CA 1
ATOM 868 C C . ILE A 1 102 ? 23.045 -7.966 -16.104 1.00 63.03 102 ILE A C 1
ATOM 870 O O . ILE A 1 102 ? 23.380 -7.422 -17.151 1.00 63.03 102 ILE A O 1
ATOM 874 N N . ASP A 1 103 ? 22.694 -9.256 -16.054 1.00 69.00 103 ASP A N 1
ATOM 875 C CA . ASP A 1 103 ? 23.069 -10.217 -17.098 1.00 69.00 103 ASP A CA 1
ATOM 876 C C . ASP A 1 103 ? 21.894 -10.671 -17.980 1.00 69.00 103 ASP A C 1
ATOM 878 O O . ASP A 1 103 ? 22.105 -11.138 -19.099 1.00 69.00 103 ASP A O 1
ATOM 882 N N . GLU A 1 104 ? 20.646 -10.528 -17.516 1.00 75.00 104 GLU A N 1
ATOM 883 C CA . GLU A 1 104 ? 19.473 -11.075 -18.212 1.00 75.00 104 GLU A CA 1
ATOM 884 C C . GLU A 1 104 ? 18.279 -10.113 -18.272 1.00 75.00 104 GLU A C 1
ATOM 886 O O . GLU A 1 104 ? 17.967 -9.465 -17.265 1.00 75.00 104 GLU A O 1
ATOM 891 N N . PRO A 1 105 ? 17.551 -10.064 -19.412 1.00 79.81 105 PRO A N 1
ATOM 892 C CA . PRO A 1 105 ? 16.358 -9.243 -19.553 1.00 79.81 105 PRO A CA 1
ATOM 893 C C . PRO A 1 105 ? 15.238 -9.616 -18.579 1.00 79.81 105 PRO A C 1
ATOM 895 O O . PRO A 1 105 ? 14.668 -10.706 -18.654 1.00 79.81 105 PRO A O 1
ATOM 898 N N . ILE A 1 106 ? 14.840 -8.665 -17.736 1.00 83.12 106 ILE A N 1
ATOM 899 C CA . ILE A 1 106 ? 13.680 -8.793 -16.853 1.00 83.12 106 ILE A CA 1
ATOM 900 C C . ILE A 1 106 ? 12.520 -7.988 -17.431 1.00 83.12 106 ILE A C 1
ATOM 902 O O . ILE A 1 106 ? 12.621 -6.781 -17.635 1.00 83.12 106 ILE A O 1
ATOM 906 N N . ASN A 1 107 ? 11.379 -8.644 -17.646 1.00 84.75 107 ASN A N 1
ATOM 907 C CA . ASN A 1 107 ? 10.146 -7.946 -18.000 1.00 84.75 107 ASN A CA 1
ATOM 908 C C . ASN A 1 107 ? 9.458 -7.438 -16.729 1.00 84.75 107 ASN A C 1
ATOM 910 O O . ASN A 1 107 ? 9.162 -8.229 -15.833 1.00 84.75 107 ASN A O 1
ATOM 914 N N . ALA A 1 108 ? 9.181 -6.140 -16.656 1.00 85.19 108 ALA A N 1
ATOM 915 C CA . ALA A 1 108 ? 8.405 -5.541 -15.579 1.00 85.19 108 ALA A CA 1
ATOM 916 C C . ALA A 1 108 ? 6.945 -5.336 -16.010 1.00 85.19 108 ALA A C 1
ATOM 918 O O . ALA A 1 108 ? 6.666 -4.807 -17.088 1.00 85.19 108 ALA A O 1
ATOM 919 N N . ARG A 1 109 ? 6.018 -5.744 -15.143 1.00 86.38 109 ARG A N 1
ATOM 920 C CA . ARG A 1 109 ? 4.582 -5.477 -15.234 1.00 86.38 109 ARG A CA 1
ATOM 921 C C . ARG A 1 109 ? 4.187 -4.507 -14.133 1.00 86.38 109 ARG A C 1
ATOM 923 O O . ARG A 1 109 ? 4.583 -4.675 -12.976 1.00 86.38 109 ARG A O 1
ATOM 930 N N . PHE A 1 110 ? 3.387 -3.516 -14.490 1.00 86.38 110 PHE A N 1
ATOM 931 C CA . PHE A 1 110 ? 2.930 -2.485 -13.573 1.00 86.38 110 PHE A CA 1
ATOM 932 C C . PHE A 1 110 ? 1.417 -2.546 -13.466 1.00 86.38 110 PHE A C 1
ATOM 934 O O . PHE A 1 110 ? 0.717 -2.367 -14.456 1.00 86.38 110 PHE A O 1
ATOM 941 N N . PHE A 1 111 ? 0.933 -2.777 -12.255 1.00 83.56 111 PHE A N 1
ATOM 942 C CA . PHE A 1 111 ? -0.477 -2.788 -11.910 1.00 83.56 111 PHE A CA 1
ATOM 943 C C . PHE A 1 111 ? -0.768 -1.563 -11.050 1.00 83.56 111 PHE A C 1
ATOM 945 O O . PHE A 1 111 ? -0.404 -1.487 -9.870 1.00 83.56 111 PHE A O 1
ATOM 952 N N . PHE A 1 112 ? -1.411 -0.592 -11.675 1.00 82.38 112 PHE A N 1
ATOM 953 C CA . PHE A 1 112 ? -1.860 0.635 -11.044 1.00 82.38 112 PHE A CA 1
ATOM 954 C C . PHE A 1 112 ? -3.287 0.453 -10.537 1.00 82.38 112 PHE A C 1
ATOM 956 O O . PHE A 1 112 ? -4.102 -0.151 -11.226 1.00 82.38 112 PHE A O 1
ATOM 963 N N . ASP A 1 113 ? -3.612 0.962 -9.349 1.00 78.25 113 ASP A N 1
ATOM 964 C CA . ASP A 1 113 ? -5.027 1.192 -9.015 1.00 78.25 113 ASP A CA 1
ATOM 965 C C . ASP A 1 113 ? -5.614 2.226 -9.988 1.00 78.25 113 ASP A C 1
ATOM 967 O O . ASP A 1 113 ? -4.870 2.987 -10.616 1.00 78.25 113 ASP A O 1
ATOM 971 N N . GLN A 1 114 ? -6.939 2.265 -10.096 1.00 76.31 114 GLN A N 1
ATOM 972 C CA . GLN A 1 114 ? -7.623 3.154 -11.035 1.00 76.31 114 GLN A CA 1
ATOM 973 C C . GLN A 1 114 ? -7.204 4.615 -10.840 1.00 76.31 114 GLN A C 1
ATOM 975 O O . GLN A 1 114 ? -7.288 5.165 -9.734 1.00 76.31 114 GLN A O 1
ATOM 980 N N . PHE A 1 115 ? -6.781 5.264 -11.927 1.00 73.94 115 PHE A N 1
ATOM 981 C CA . PHE A 1 115 ? -6.393 6.668 -11.878 1.00 73.94 115 PHE A CA 1
ATOM 982 C C . PHE A 1 115 ? -7.639 7.564 -11.839 1.00 73.94 115 PHE A C 1
ATOM 984 O O . PHE A 1 115 ? -8.498 7.476 -12.715 1.00 73.94 115 PHE A 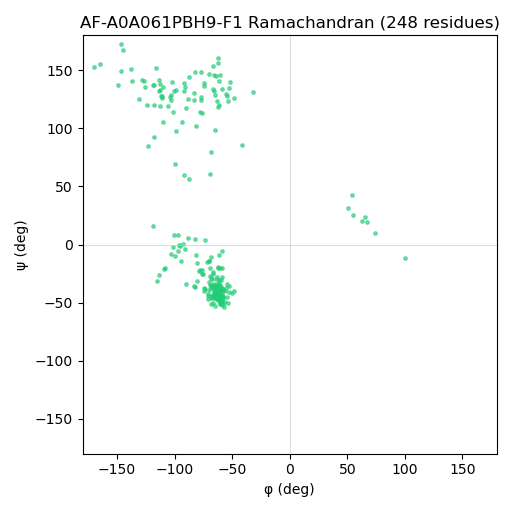O 1
ATOM 991 N N . PRO A 1 116 ? -7.760 8.483 -10.868 1.00 64.06 116 PRO A N 1
ATOM 992 C CA . PRO A 1 116 ? -8.906 9.384 -10.783 1.00 64.06 116 PRO A CA 1
ATOM 993 C C . PRO A 1 116 ? -8.657 10.653 -11.617 1.00 64.06 116 PRO A C 1
ATOM 995 O O . PRO A 1 116 ? -8.672 11.759 -11.071 1.00 64.06 116 PRO A O 1
ATOM 998 N N . ASP A 1 117 ? -8.366 10.481 -12.910 1.00 74.62 117 ASP A N 1
ATOM 999 C CA . ASP A 1 117 ? -8.048 11.548 -13.869 1.00 74.62 117 ASP A CA 1
ATOM 1000 C C . ASP A 1 117 ? -8.560 11.221 -15.284 1.00 74.62 117 ASP A C 1
ATOM 1002 O O . ASP A 1 117 ? -9.083 10.140 -15.552 1.00 74.62 117 ASP A O 1
ATOM 1006 N N . LYS A 1 118 ? -8.459 12.190 -16.203 1.00 76.06 118 LYS A N 1
ATOM 1007 C CA . LYS A 1 118 ? -8.872 12.015 -17.605 1.00 76.06 118 LYS A CA 1
ATOM 1008 C C . LYS A 1 118 ? -7.985 10.992 -18.314 1.00 76.06 118 LYS A C 1
ATOM 1010 O O . LYS A 1 118 ? -6.774 10.978 -18.112 1.00 76.06 118 LYS A O 1
ATOM 1015 N N . LYS A 1 119 ? -8.586 10.235 -19.239 1.00 79.62 119 LYS A N 1
ATOM 1016 C CA . LYS A 1 119 ? -7.905 9.214 -20.049 1.00 79.62 119 LYS A CA 1
ATOM 1017 C C . LYS A 1 119 ? -6.620 9.725 -20.718 1.00 79.62 119 LYS A C 1
ATOM 1019 O O . LYS A 1 119 ? -5.612 9.044 -20.663 1.00 79.62 119 LYS A O 1
ATOM 1024 N N . GLU A 1 120 ? -6.634 10.943 -21.254 1.00 81.31 120 GLU A N 1
ATOM 1025 C CA . GLU A 1 120 ? -5.468 11.571 -21.901 1.00 81.31 120 GLU A CA 1
ATOM 1026 C C . GLU A 1 120 ? -4.252 11.671 -20.965 1.00 81.31 120 GLU A C 1
ATOM 1028 O O . GLU A 1 120 ? -3.153 11.276 -21.340 1.00 81.31 120 GLU A O 1
ATOM 1033 N N . LYS A 1 121 ? -4.452 12.122 -19.717 1.00 77.69 121 LYS A N 1
ATOM 1034 C CA . LYS A 1 121 ? -3.376 12.220 -18.715 1.00 77.69 121 LYS A CA 1
ATOM 1035 C C . LYS A 1 121 ? -2.888 10.846 -18.263 1.00 77.69 121 LYS A C 1
ATOM 1037 O O . LYS A 1 121 ? -1.709 10.662 -17.975 1.00 77.69 121 LYS A O 1
ATOM 1042 N N . VAL A 1 122 ? -3.800 9.877 -18.184 1.00 81.88 122 VAL A N 1
ATOM 1043 C CA . VAL A 1 122 ? -3.448 8.489 -17.869 1.00 81.88 122 VAL A CA 1
ATOM 1044 C C . VAL A 1 122 ? -2.595 7.895 -18.987 1.00 81.88 122 VAL A C 1
ATOM 1046 O O . VAL A 1 122 ? -1.570 7.287 -18.697 1.00 81.88 122 VAL A O 1
ATOM 1049 N N . ASP A 1 123 ? -2.963 8.113 -20.248 1.00 85.56 123 ASP A N 1
ATOM 1050 C CA . ASP A 1 123 ? -2.204 7.649 -21.411 1.00 85.56 123 ASP A CA 1
ATOM 1051 C C . ASP A 1 123 ? -0.804 8.289 -21.458 1.00 85.56 123 ASP A C 1
ATOM 1053 O O . ASP A 1 123 ? 0.183 7.572 -21.644 1.00 85.56 123 ASP A O 1
ATOM 1057 N N . GLU A 1 124 ? -0.699 9.592 -21.171 1.00 87.50 124 GLU A N 1
ATOM 1058 C CA . GLU A 1 124 ? 0.581 10.303 -21.034 1.00 87.50 124 GLU A CA 1
ATOM 1059 C C . GLU A 1 124 ? 1.437 9.716 -19.896 1.00 87.50 124 GLU A C 1
ATOM 1061 O O . GLU A 1 124 ? 2.624 9.431 -20.062 1.00 87.50 124 GLU A O 1
ATOM 1066 N N . PHE A 1 125 ? 0.835 9.442 -18.735 1.00 87.00 125 PHE A N 1
ATOM 1067 C CA . PHE A 1 125 ? 1.534 8.793 -17.627 1.00 87.00 125 PHE A CA 1
ATOM 1068 C C . PHE A 1 125 ? 2.022 7.383 -17.984 1.00 87.00 125 PHE A C 1
ATOM 1070 O O . PHE A 1 125 ? 3.162 7.022 -17.677 1.00 87.00 125 PHE A O 1
ATOM 1077 N N . ARG A 1 126 ? 1.193 6.582 -18.660 1.00 89.00 126 ARG A N 1
ATOM 1078 C CA . ARG A 1 126 ? 1.572 5.248 -19.147 1.00 89.00 126 ARG A CA 1
ATOM 1079 C C . ARG A 1 126 ? 2.743 5.335 -20.124 1.00 89.00 126 ARG A C 1
ATOM 1081 O O . ARG A 1 126 ? 3.639 4.495 -20.063 1.00 89.00 126 ARG A O 1
ATOM 1088 N N . GLU A 1 127 ? 2.768 6.352 -20.982 1.00 90.88 127 GLU A N 1
ATOM 1089 C CA . GLU A 1 127 ? 3.890 6.625 -21.881 1.00 90.88 127 GLU A CA 1
ATOM 1090 C C . GLU A 1 127 ? 5.168 6.984 -21.109 1.00 90.88 127 GLU A C 1
ATOM 1092 O O . GLU A 1 127 ? 6.223 6.410 -21.382 1.00 90.88 127 GLU A O 1
ATOM 1097 N N . PHE A 1 128 ? 5.087 7.828 -20.074 1.00 90.75 128 PHE A N 1
ATOM 1098 C CA . PHE A 1 128 ? 6.237 8.099 -19.203 1.00 90.75 128 PHE A CA 1
ATOM 1099 C C . PHE A 1 128 ? 6.779 6.828 -18.537 1.00 90.75 128 PHE A C 1
ATOM 1101 O O . PHE A 1 128 ? 7.993 6.618 -18.515 1.00 90.75 128 PHE A O 1
ATOM 1108 N N . ILE A 1 129 ? 5.902 5.957 -18.026 1.00 90.94 129 ILE A N 1
ATOM 1109 C CA . ILE A 1 129 ? 6.313 4.679 -17.426 1.00 90.94 129 ILE A CA 1
ATOM 1110 C C . ILE A 1 129 ? 6.939 3.751 -18.466 1.00 90.94 129 ILE A C 1
ATOM 1112 O O . ILE A 1 129 ? 7.971 3.146 -18.193 1.00 90.94 129 ILE A O 1
ATOM 1116 N N . TYR A 1 130 ? 6.368 3.657 -19.665 1.00 92.69 130 TYR A N 1
ATOM 1117 C CA . TYR A 1 130 ? 6.945 2.871 -20.754 1.00 92.69 130 TYR A CA 1
ATOM 1118 C C . TYR A 1 130 ? 8.342 3.373 -21.141 1.00 92.69 130 TYR A C 1
ATOM 1120 O O . TYR A 1 130 ? 9.260 2.571 -21.321 1.00 92.69 130 TYR A O 1
ATOM 1128 N N . ASN A 1 131 ? 8.526 4.692 -21.201 1.00 92.38 131 ASN A N 1
ATOM 1129 C CA . ASN A 1 131 ? 9.789 5.315 -21.580 1.00 92.38 131 ASN A CA 1
ATOM 1130 C C . ASN A 1 131 ? 10.898 5.161 -20.523 1.00 92.38 131 ASN A C 1
ATOM 1132 O O . ASN A 1 131 ? 12.071 5.333 -20.859 1.00 92.38 131 ASN A O 1
ATOM 1136 N N . LEU A 1 132 ? 10.579 4.754 -19.283 1.00 89.56 132 LEU A N 1
ATOM 1137 C CA . LEU A 1 132 ? 11.591 4.435 -18.262 1.00 89.56 132 LEU A CA 1
ATOM 1138 C C . LEU A 1 132 ? 12.601 3.393 -18.740 1.00 89.56 132 LEU A C 1
ATOM 1140 O O . LEU A 1 132 ? 13.773 3.489 -18.383 1.00 89.56 132 LEU A O 1
ATOM 1144 N N . GLN A 1 133 ? 12.178 2.430 -19.564 1.00 89.19 133 GLN A N 1
ATOM 1145 C CA . GLN A 1 133 ? 13.057 1.367 -20.060 1.00 89.19 133 GLN A CA 1
ATOM 1146 C C . GLN A 1 133 ? 14.225 1.881 -20.918 1.00 89.19 133 GLN A C 1
ATOM 1148 O O . GLN A 1 133 ? 15.211 1.174 -21.095 1.00 89.19 133 GLN A O 1
ATOM 1153 N N . PHE A 1 134 ? 14.125 3.102 -21.455 1.00 91.44 134 PHE A N 1
ATOM 1154 C CA . PHE A 1 134 ? 15.181 3.731 -22.251 1.00 91.44 134 PHE A CA 1
ATOM 1155 C C . PHE A 1 134 ? 16.148 4.576 -21.415 1.00 91.44 134 PHE A C 1
ATOM 1157 O O . PHE A 1 134 ? 17.118 5.103 -21.953 1.00 91.44 134 PHE A O 1
ATOM 1164 N N . SER A 1 135 ? 15.899 4.728 -20.111 1.00 90.06 135 SER A N 1
ATOM 1165 C CA . SER A 1 135 ? 16.852 5.375 -19.209 1.00 90.06 135 SER A CA 1
ATOM 1166 C C . SER A 1 135 ? 18.084 4.495 -18.994 1.00 90.06 135 SER A C 1
ATOM 1168 O O . SER A 1 135 ? 17.965 3.268 -18.953 1.00 90.06 135 SER A O 1
ATOM 1170 N N . SER A 1 136 ? 19.257 5.111 -18.817 1.00 87.19 136 SER A N 1
ATOM 1171 C CA . SER A 1 136 ? 20.506 4.372 -18.596 1.00 87.19 136 SER A CA 1
ATOM 1172 C C . SER A 1 136 ? 20.390 3.433 -17.395 1.00 87.19 136 SER A C 1
ATOM 1174 O O . SER A 1 136 ? 20.774 2.278 -17.487 1.00 87.19 136 SER A O 1
ATOM 1176 N N . GLU A 1 137 ? 19.743 3.864 -16.304 1.00 85.50 137 GLU A N 1
ATOM 1177 C CA . GLU A 1 137 ? 19.610 3.031 -15.103 1.00 85.50 137 GLU A CA 1
ATOM 1178 C C . GLU A 1 137 ? 18.742 1.775 -15.308 1.00 85.50 137 GLU A C 1
ATOM 1180 O O . GLU A 1 137 ? 18.888 0.808 -14.562 1.00 85.50 137 GLU A O 1
ATOM 1185 N N . PHE A 1 138 ? 17.811 1.786 -16.268 1.00 87.25 138 PHE A N 1
ATOM 1186 C CA . PHE A 1 138 ? 16.973 0.625 -16.596 1.00 87.25 138 PHE A CA 1
ATOM 1187 C C . PHE A 1 138 ? 17.617 -0.249 -17.673 1.00 87.25 138 PHE A C 1
ATOM 1189 O O . PHE A 1 138 ? 17.483 -1.470 -17.610 1.00 87.25 138 PHE A O 1
ATOM 1196 N N . GLN A 1 139 ? 18.344 0.356 -18.616 1.00 88.25 139 GLN A N 1
ATOM 1197 C CA . GLN A 1 139 ? 19.143 -0.369 -19.603 1.00 88.25 139 GLN A CA 1
ATOM 1198 C C . GLN A 1 139 ? 20.269 -1.158 -18.929 1.00 88.25 139 GLN A C 1
ATOM 1200 O O . GLN A 1 139 ? 20.395 -2.353 -19.185 1.00 88.25 139 GLN A O 1
ATOM 1205 N N . ASP A 1 140 ? 20.998 -0.528 -18.003 1.00 86.62 140 ASP A N 1
ATOM 1206 C CA . ASP A 1 140 ? 22.040 -1.169 -17.191 1.00 86.62 140 ASP A CA 1
ATOM 1207 C C . ASP A 1 140 ? 21.475 -2.329 -16.355 1.00 86.62 140 ASP A C 1
ATOM 1209 O O . ASP A 1 140 ? 22.165 -3.309 -16.089 1.00 86.62 140 ASP A O 1
ATOM 1213 N N . ALA A 1 141 ? 20.200 -2.228 -15.962 1.00 83.75 141 ALA A N 1
ATOM 1214 C CA . ALA A 1 141 ? 19.489 -3.254 -15.205 1.00 83.75 141 ALA A CA 1
ATOM 1215 C C . ALA A 1 141 ? 18.795 -4.319 -16.083 1.00 83.75 141 ALA A C 1
ATOM 1217 O O . ALA A 1 141 ? 18.014 -5.126 -15.574 1.00 83.75 141 ALA A O 1
ATOM 1218 N N . CYS A 1 142 ? 19.004 -4.283 -17.405 1.00 85.88 142 CYS A N 1
ATOM 1219 C CA . CYS A 1 142 ? 18.329 -5.132 -18.390 1.00 85.88 142 CYS A CA 1
ATOM 1220 C C . CYS A 1 142 ? 16.787 -5.153 -18.259 1.00 85.88 142 CYS A C 1
ATOM 1222 O O . CYS A 1 142 ? 16.131 -6.149 -18.575 1.00 85.88 142 CYS A O 1
ATOM 1224 N N . LEU A 1 143 ? 16.171 -4.059 -17.807 1.00 87.19 143 LEU A N 1
ATOM 1225 C CA . LEU A 1 143 ? 14.726 -3.984 -17.599 1.00 87.19 143 LEU A CA 1
ATOM 1226 C C . LEU A 1 143 ? 13.980 -3.655 -18.889 1.00 87.19 143 LEU A C 1
ATOM 1228 O O . LEU A 1 143 ? 14.271 -2.678 -19.574 1.00 87.19 143 LEU A O 1
ATOM 1232 N N . ARG A 1 144 ? 12.945 -4.443 -19.179 1.00 88.56 144 ARG A N 1
ATOM 1233 C CA . ARG A 1 144 ? 12.034 -4.239 -20.307 1.00 88.56 144 ARG A CA 1
ATOM 1234 C C . ARG A 1 144 ? 10.621 -4.006 -19.810 1.00 88.56 144 ARG A C 1
ATOM 1236 O O . ARG A 1 144 ? 10.143 -4.702 -18.915 1.00 88.56 144 ARG A O 1
ATOM 1243 N N . ILE A 1 145 ? 9.938 -3.045 -20.419 1.00 90.12 145 ILE A N 1
ATOM 1244 C CA . ILE A 1 145 ? 8.556 -2.704 -20.082 1.00 90.12 145 ILE A CA 1
ATOM 1245 C C . ILE A 1 145 ? 7.741 -2.816 -21.357 1.00 90.12 145 ILE A C 1
ATOM 1247 O O . ILE A 1 145 ? 7.993 -2.112 -22.333 1.00 90.12 145 ILE A O 1
ATOM 1251 N N . ARG A 1 146 ? 6.739 -3.693 -21.359 1.00 88.12 146 ARG A N 1
ATOM 1252 C CA . ARG A 1 146 ? 5.787 -3.730 -22.468 1.00 88.12 146 ARG A CA 1
ATOM 1253 C C . ARG A 1 146 ? 4.618 -2.809 -22.158 1.00 88.12 146 ARG A C 1
ATOM 1255 O O . ARG A 1 146 ? 4.088 -2.844 -21.050 1.00 88.12 146 ARG A O 1
ATOM 1262 N N . TYR A 1 147 ? 4.194 -2.019 -23.137 1.00 87.62 147 TYR A N 1
ATOM 1263 C CA . TYR A 1 147 ? 3.111 -1.053 -22.948 1.00 87.62 147 TYR A CA 1
ATOM 1264 C C . TYR A 1 147 ? 1.782 -1.721 -22.538 1.00 87.62 147 TYR A C 1
ATOM 1266 O O . TYR A 1 147 ? 1.044 -1.189 -21.711 1.00 87.62 147 TYR A O 1
ATOM 1274 N N . ASP A 1 148 ? 1.505 -2.926 -23.048 1.00 87.00 148 ASP A N 1
ATOM 1275 C CA . ASP A 1 148 ? 0.330 -3.740 -22.698 1.00 87.00 148 ASP A CA 1
ATOM 1276 C C . ASP A 1 148 ? 0.382 -4.317 -21.271 1.00 87.00 148 ASP A C 1
ATOM 1278 O O . ASP A 1 148 ? -0.620 -4.806 -20.761 1.00 87.00 148 ASP A O 1
ATOM 1282 N N . GLN A 1 149 ? 1.552 -4.275 -20.628 1.00 86.31 149 GLN A N 1
ATOM 1283 C CA . GLN A 1 149 ? 1.786 -4.749 -19.260 1.00 86.31 149 GLN A CA 1
ATOM 1284 C C . GLN A 1 149 ? 1.811 -3.612 -18.232 1.00 86.31 149 GLN A C 1
ATOM 1286 O O . GLN A 1 149 ? 2.138 -3.823 -17.065 1.00 86.31 149 GLN A O 1
ATOM 1291 N N . ILE A 1 150 ? 1.460 -2.407 -18.670 1.00 87.81 150 ILE A N 1
ATOM 1292 C CA . ILE A 1 150 ? 1.091 -1.277 -17.829 1.00 87.81 150 ILE A CA 1
ATOM 1293 C C . ILE A 1 150 ? -0.433 -1.360 -17.736 1.00 87.81 150 ILE A C 1
ATOM 1295 O O . ILE A 1 150 ? -1.125 -1.128 -18.723 1.00 87.81 150 ILE A O 1
ATOM 1299 N N . VAL A 1 151 ? -0.983 -1.783 -16.606 1.00 84.69 151 VAL A N 1
ATOM 1300 C CA . VAL A 1 151 ? -2.407 -2.128 -16.474 1.00 84.69 151 VAL A CA 1
ATOM 1301 C C . VAL A 1 151 ? -3.030 -1.393 -15.301 1.00 84.69 151 VAL A C 1
ATOM 1303 O O . VAL A 1 151 ? -2.410 -1.244 -14.252 1.00 84.69 151 VAL A O 1
ATOM 1306 N N . GLU A 1 152 ? -4.270 -0.953 -15.487 1.00 82.50 152 GLU A N 1
ATOM 1307 C CA . GLU A 1 152 ? -5.121 -0.503 -14.389 1.00 82.50 152 GLU A CA 1
ATOM 1308 C C . GLU A 1 152 ? -5.874 -1.712 -13.833 1.00 82.50 152 GLU A C 1
ATOM 1310 O O . GLU A 1 152 ? -6.526 -2.451 -14.572 1.00 82.50 152 GLU A O 1
ATOM 1315 N N . ALA A 1 153 ? -5.756 -1.932 -12.532 1.00 81.44 153 ALA A N 1
ATOM 1316 C CA . ALA A 1 153 ? -6.419 -2.996 -11.806 1.00 81.44 153 ALA A CA 1
ATOM 1317 C C . ALA A 1 153 ? -7.617 -2.430 -11.038 1.00 81.44 153 ALA A C 1
ATOM 1319 O O . ALA A 1 153 ? -7.525 -1.369 -10.420 1.00 81.44 153 ALA A O 1
ATOM 1320 N N . ASP A 1 154 ? -8.731 -3.165 -11.024 1.00 80.00 154 ASP A N 1
ATOM 1321 C CA . ASP A 1 154 ? -9.807 -2.891 -10.072 1.00 80.00 154 ASP A CA 1
ATOM 1322 C C . ASP A 1 154 ? -9.381 -3.418 -8.696 1.00 80.00 154 ASP A C 1
ATOM 1324 O O . ASP A 1 154 ? -9.241 -4.627 -8.478 1.00 80.00 154 ASP A O 1
ATOM 1328 N N . SER A 1 155 ? -9.168 -2.505 -7.748 1.00 76.00 155 SER A N 1
ATOM 1329 C CA . SER A 1 155 ? -8.800 -2.853 -6.376 1.00 76.00 155 SER A CA 1
ATOM 1330 C C . SER A 1 155 ? -9.833 -3.751 -5.684 1.00 76.00 155 SER A C 1
ATOM 1332 O O . SER A 1 155 ? -9.464 -4.463 -4.750 1.00 76.00 155 SER A O 1
ATOM 1334 N N . LYS A 1 156 ? -11.091 -3.824 -6.145 1.00 79.00 156 LYS A N 1
ATOM 1335 C CA . LYS A 1 156 ? -12.103 -4.769 -5.627 1.00 79.00 156 LYS A CA 1
ATOM 1336 C C . LYS A 1 156 ? -11.762 -6.228 -5.901 1.00 79.00 156 LYS A C 1
ATOM 1338 O O . LYS A 1 156 ? -11.997 -7.076 -5.033 1.00 79.00 156 LYS A O 1
ATOM 1343 N N . ASP A 1 157 ? -11.165 -6.489 -7.056 1.00 81.31 157 ASP A N 1
ATOM 1344 C CA . ASP A 1 157 ? -10.840 -7.837 -7.525 1.00 81.31 157 ASP A CA 1
ATOM 1345 C C . ASP A 1 157 ? -9.396 -8.229 -7.193 1.00 81.31 157 ASP A C 1
ATOM 1347 O O . ASP A 1 157 ? -8.968 -9.354 -7.448 1.00 81.31 157 ASP A O 1
ATOM 1351 N N . HIS A 1 158 ? -8.646 -7.315 -6.570 1.00 85.38 158 HIS A N 1
ATOM 1352 C CA . HIS A 1 158 ? -7.228 -7.486 -6.318 1.00 85.38 158 HIS A CA 1
ATOM 1353 C C . HIS A 1 158 ? -6.888 -7.509 -4.821 1.00 85.38 158 HIS A C 1
ATOM 1355 O O . HIS A 1 158 ? -6.584 -6.486 -4.203 1.00 85.38 158 HIS A O 1
ATOM 1361 N N . THR A 1 159 ? -6.844 -8.705 -4.227 1.00 90.44 159 THR A N 1
ATOM 1362 C CA . THR A 1 159 ? -6.605 -8.881 -2.782 1.00 90.44 159 THR A CA 1
ATOM 1363 C C . THR A 1 159 ? -5.280 -8.276 -2.300 1.00 90.44 159 THR A C 1
ATOM 1365 O O . THR A 1 159 ? -5.247 -7.647 -1.245 1.00 90.44 159 THR A O 1
ATOM 1368 N N . ILE A 1 160 ? -4.197 -8.380 -3.080 1.00 90.94 160 ILE A N 1
ATOM 1369 C CA . ILE A 1 160 ? -2.897 -7.786 -2.711 1.00 90.94 160 ILE A CA 1
ATOM 1370 C C . ILE A 1 160 ? -2.978 -6.246 -2.634 1.00 90.94 160 ILE A C 1
ATOM 1372 O O . ILE A 1 160 ? -2.461 -5.664 -1.679 1.00 90.94 160 ILE A O 1
ATOM 1376 N N . LEU A 1 161 ? -3.679 -5.579 -3.566 1.00 88.69 161 LEU A N 1
ATOM 1377 C CA . LEU A 1 161 ? -3.909 -4.129 -3.515 1.00 88.69 161 LEU A CA 1
ATOM 1378 C C . LEU A 1 161 ? -4.745 -3.739 -2.289 1.00 88.69 161 LEU A C 1
ATOM 1380 O O . LEU A 1 161 ? -4.446 -2.738 -1.645 1.00 88.69 161 LEU A O 1
ATOM 1384 N N . GLN A 1 162 ? -5.730 -4.554 -1.900 1.00 91.25 162 GLN A N 1
ATOM 1385 C CA . GLN A 1 162 ? -6.498 -4.329 -0.667 1.00 91.25 162 GLN A CA 1
ATOM 1386 C C . GLN A 1 162 ? -5.630 -4.463 0.590 1.00 91.25 162 GLN A C 1
ATOM 1388 O O . GLN A 1 162 ? -5.762 -3.668 1.522 1.00 91.25 162 GLN A O 1
ATOM 1393 N N . CYS A 1 163 ? -4.708 -5.430 0.626 1.00 94.38 163 CYS A N 1
ATOM 1394 C CA . CYS A 1 163 ? -3.734 -5.534 1.713 1.00 94.38 163 CYS A CA 1
ATOM 1395 C C . CYS A 1 163 ? -2.830 -4.296 1.769 1.00 94.38 163 CYS A C 1
ATOM 1397 O O . CYS A 1 163 ? -2.619 -3.734 2.848 1.00 94.38 163 CYS A O 1
ATOM 1399 N N . ALA A 1 164 ? -2.367 -3.820 0.610 1.00 91.38 164 ALA A N 1
ATOM 1400 C CA . ALA A 1 164 ? -1.593 -2.590 0.520 1.00 91.38 164 ALA A CA 1
ATOM 1401 C C . ALA A 1 164 ? -2.390 -1.358 1.004 1.00 91.38 164 ALA A C 1
ATOM 1403 O O . ALA A 1 164 ? -1.836 -0.530 1.730 1.00 91.38 164 ALA A O 1
ATOM 1404 N N . ASP A 1 165 ? -3.689 -1.251 0.693 1.00 90.50 165 ASP A N 1
ATOM 1405 C CA . ASP A 1 165 ? -4.569 -0.189 1.214 1.00 90.50 165 ASP A CA 1
ATOM 1406 C C . ASP A 1 165 ? -4.673 -0.235 2.745 1.00 90.50 165 ASP A C 1
ATOM 1408 O O . ASP A 1 165 ? -4.548 0.792 3.417 1.00 90.50 165 ASP A O 1
ATOM 1412 N N . ILE A 1 166 ? -4.846 -1.429 3.322 1.00 94.69 166 ILE A N 1
ATOM 1413 C CA . ILE A 1 166 ? -4.954 -1.609 4.776 1.00 94.69 166 ILE A CA 1
ATOM 1414 C C . ILE A 1 166 ? -3.668 -1.168 5.478 1.00 94.69 166 ILE A C 1
ATOM 1416 O O . ILE A 1 166 ? -3.737 -0.410 6.449 1.00 94.69 166 ILE A O 1
ATOM 1420 N N . VAL A 1 167 ? -2.504 -1.611 4.993 1.00 94.12 167 VAL A N 1
ATOM 1421 C CA . VAL A 1 167 ? -1.206 -1.225 5.566 1.00 94.12 167 VAL A CA 1
ATOM 1422 C C . VAL A 1 167 ? -0.980 0.281 5.412 1.00 94.12 167 VAL A C 1
ATOM 1424 O O . VAL A 1 167 ? -0.646 0.947 6.393 1.00 94.12 167 VAL A O 1
ATOM 1427 N N . THR A 1 168 ? -1.235 0.845 4.228 1.00 91.56 168 THR A N 1
ATOM 1428 C CA . THR A 1 168 ? -1.093 2.289 3.971 1.00 91.56 168 THR A CA 1
ATOM 1429 C C . THR A 1 168 ? -1.998 3.107 4.893 1.00 91.56 168 THR A C 1
ATOM 1431 O O . THR A 1 168 ? -1.532 4.023 5.573 1.00 91.56 168 THR A O 1
ATOM 1434 N N . GLY A 1 169 ? -3.272 2.729 5.007 1.00 91.25 169 GLY A N 1
ATOM 1435 C CA . GLY A 1 169 ? -4.234 3.392 5.881 1.00 91.25 169 GLY A CA 1
ATOM 1436 C C . GLY A 1 169 ? -3.886 3.276 7.368 1.00 91.25 169 GLY A C 1
ATOM 1437 O O . GLY A 1 169 ? -4.086 4.233 8.120 1.00 91.25 169 GLY A O 1
ATOM 1438 N N . ALA A 1 170 ? -3.322 2.144 7.800 1.00 93.56 170 ALA A N 1
ATOM 1439 C CA . ALA A 1 170 ? -2.857 1.957 9.172 1.00 93.56 170 ALA A CA 1
ATOM 1440 C C . ALA A 1 170 ? -1.697 2.899 9.521 1.00 93.56 170 ALA A C 1
ATOM 1442 O O . ALA A 1 170 ? -1.715 3.534 10.580 1.00 93.56 170 ALA A O 1
ATOM 1443 N N . MET A 1 171 ? -0.719 3.020 8.622 1.00 91.44 171 MET A N 1
ATOM 1444 C CA . MET A 1 171 ? 0.416 3.930 8.779 1.00 91.44 171 MET A CA 1
ATOM 1445 C C . MET A 1 171 ? -0.031 5.397 8.742 1.00 91.44 171 MET A C 1
ATOM 1447 O O . MET A 1 171 ? 0.329 6.163 9.636 1.00 91.44 171 MET A O 1
ATOM 1451 N N . ASN A 1 172 ? -0.898 5.767 7.794 1.00 90.06 172 ASN A N 1
ATOM 1452 C CA . ASN A 1 172 ? -1.471 7.113 7.719 1.00 90.06 172 ASN A CA 1
ATOM 1453 C C . ASN A 1 172 ? -2.225 7.482 9.011 1.00 90.06 172 ASN A C 1
ATOM 1455 O O . ASN A 1 172 ? -2.004 8.539 9.596 1.00 90.06 172 ASN A O 1
ATOM 1459 N N . GLY A 1 173 ? -3.051 6.565 9.529 1.00 90.06 173 GLY A N 1
ATOM 1460 C CA . GLY A 1 173 ? -3.781 6.782 10.780 1.00 90.06 173 GLY A CA 1
ATOM 1461 C C . GLY A 1 173 ? -2.869 6.986 11.994 1.00 90.06 173 GLY A C 1
ATOM 1462 O O . GLY A 1 173 ? -3.218 7.729 12.915 1.00 90.06 173 GLY A O 1
ATOM 1463 N N . LYS A 1 174 ? -1.679 6.368 12.006 1.00 91.38 174 LYS A N 1
ATOM 1464 C CA . LYS A 1 174 ? -0.669 6.625 13.039 1.00 91.38 174 LYS A CA 1
ATOM 1465 C C . LYS A 1 174 ? -0.050 8.014 12.890 1.00 91.38 174 LYS A C 1
ATOM 1467 O O . LYS A 1 174 ?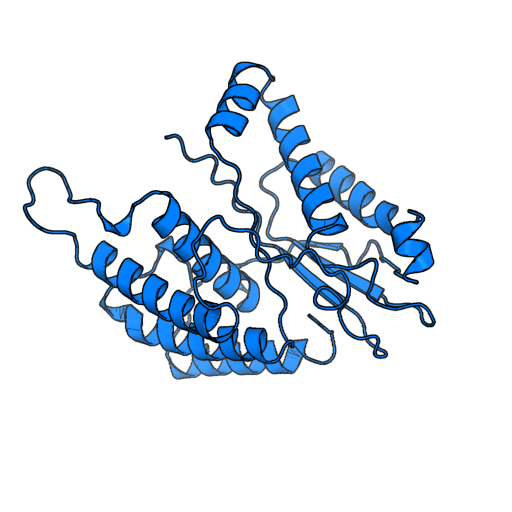 0.068 8.699 13.906 1.00 91.38 174 LYS A O 1
ATOM 1472 N N . LEU A 1 175 ? 0.345 8.396 11.673 1.00 87.44 175 LEU A N 1
ATOM 1473 C CA . LEU A 1 175 ? 0.950 9.703 11.385 1.00 87.44 175 LEU A CA 1
ATOM 1474 C C . LEU A 1 175 ? 0.012 10.850 11.766 1.00 87.44 175 LEU A C 1
ATOM 1476 O O . LEU A 1 175 ? 0.431 11.773 12.455 1.00 87.44 175 LEU A O 1
ATOM 1480 N N . ASN A 1 176 ? -1.274 10.726 11.437 1.00 85.12 176 ASN A N 1
ATOM 1481 C CA . ASN A 1 176 ? -2.277 11.764 11.696 1.00 85.12 176 ASN A CA 1
ATOM 1482 C C . ASN A 1 176 ? -2.839 11.748 13.127 1.00 85.12 176 ASN A C 1
ATOM 1484 O O . ASN A 1 176 ? -3.792 12.464 13.439 1.00 85.12 176 ASN A O 1
ATOM 1488 N N . GLY A 1 177 ? -2.315 10.889 14.009 1.00 88.88 177 GLY A N 1
ATOM 1489 C CA . GLY A 1 177 ? -2.803 10.777 15.385 1.00 88.88 177 GLY A CA 1
ATOM 1490 C C . GLY A 1 177 ? -4.264 10.319 15.495 1.00 88.88 177 GLY A C 1
ATOM 1491 O O . GLY A 1 177 ? -4.888 10.498 16.543 1.00 88.88 177 GLY A O 1
ATOM 1492 N N . ASP A 1 178 ? -4.824 9.688 14.456 1.00 89.38 178 ASP A N 1
ATOM 1493 C CA . ASP A 1 178 ? -6.245 9.318 14.385 1.00 89.38 178 ASP A CA 1
ATOM 1494 C C . ASP A 1 178 ? -6.672 8.388 15.522 1.00 89.38 178 ASP A C 1
ATOM 1496 O O . ASP A 1 178 ? -7.824 8.393 15.961 1.00 89.38 178 ASP A O 1
ATOM 1500 N N . PHE A 1 179 ? -5.733 7.597 16.039 1.00 90.75 179 PHE A N 1
ATOM 1501 C CA . PHE A 1 179 ? -5.983 6.672 17.139 1.00 90.75 179 PHE A CA 1
ATOM 1502 C C . PHE A 1 179 ? -6.191 7.364 18.485 1.00 90.75 179 PHE A C 1
ATOM 1504 O O . PHE A 1 179 ? -6.685 6.725 19.412 1.00 90.75 179 PHE A O 1
ATOM 1511 N N . LEU A 1 180 ? -5.845 8.645 18.612 1.00 89.88 180 LEU A N 1
ATOM 1512 C CA . LEU A 1 180 ? -6.008 9.419 19.844 1.00 89.88 180 LEU A CA 1
ATOM 1513 C C . LEU A 1 180 ? -7.330 10.200 19.874 1.00 89.88 180 LEU A C 1
ATOM 1515 O O . LEU A 1 180 ? -7.754 10.631 20.944 1.00 89.88 180 LEU A O 1
ATOM 1519 N N . LYS A 1 181 ? -8.015 10.333 18.730 1.00 88.12 181 LYS A N 1
ATOM 1520 C CA . LYS A 1 181 ? -9.228 11.148 18.588 1.00 88.12 181 LYS A CA 1
ATOM 1521 C C . LYS A 1 181 ? -10.375 10.622 19.464 1.00 88.12 181 LYS A C 1
ATOM 1523 O O . LYS A 1 181 ? -10.802 9.468 19.346 1.00 88.12 181 LYS A O 1
ATOM 1528 N N . ILE A 1 182 ? -10.902 11.496 20.322 1.00 89.81 182 ILE A N 1
ATOM 1529 C CA . ILE A 1 182 ? -12.118 11.277 21.115 1.00 89.81 182 ILE A CA 1
ATOM 1530 C C . ILE A 1 182 ? -13.248 12.094 20.469 1.00 89.81 182 ILE A C 1
ATOM 1532 O O . ILE A 1 182 ? -13.059 13.288 20.244 1.00 89.81 182 ILE A O 1
ATOM 1536 N N . PRO A 1 183 ? -14.405 11.488 20.140 1.00 87.31 183 PRO A N 1
ATOM 1537 C CA . PRO A 1 183 ? -15.514 12.226 19.543 1.00 87.31 183 PRO A CA 1
ATOM 1538 C C . PRO A 1 183 ? -16.024 13.359 20.454 1.00 87.31 183 PRO A C 1
ATOM 1540 O O . PRO A 1 183 ? -16.074 13.159 21.673 1.00 87.31 183 PRO A O 1
ATOM 1543 N N . PRO A 1 184 ? -16.473 14.499 19.894 1.00 86.62 184 PRO A N 1
ATOM 1544 C CA . PRO A 1 184 ? -17.078 15.577 20.674 1.00 86.62 184 PRO A CA 1
ATOM 1545 C C . PRO A 1 184 ? -18.219 15.067 21.564 1.00 86.62 184 PRO A C 1
ATOM 1547 O O . PRO A 1 184 ? -19.044 14.256 21.140 1.00 86.62 184 PRO A O 1
ATOM 1550 N N . GLY A 1 185 ? -18.246 15.506 22.824 1.00 89.62 185 GLY A N 1
ATOM 1551 C CA . GLY A 1 185 ? -19.255 15.079 23.801 1.00 89.62 185 GLY A CA 1
ATOM 1552 C C . GLY A 1 185 ? -19.084 13.649 24.336 1.00 89.62 185 GLY A C 1
ATOM 1553 O O . GLY A 1 185 ? -19.977 13.141 25.016 1.00 89.62 185 GLY A O 1
ATOM 1554 N N . LYS A 1 186 ? -17.964 12.969 24.052 1.00 90.62 186 LYS A N 1
ATOM 1555 C CA . LYS A 1 186 ? -17.617 11.665 24.643 1.00 90.62 186 LYS A CA 1
ATOM 1556 C C . LYS A 1 186 ? -16.352 11.774 25.491 1.00 90.62 186 LYS A C 1
ATOM 1558 O O . LYS A 1 186 ? -15.473 12.577 25.219 1.00 90.62 186 LYS A O 1
ATOM 1563 N N . SER A 1 187 ? -16.240 10.908 26.496 1.00 87.88 187 SER A N 1
ATOM 1564 C CA . SER A 1 187 ? -15.049 10.783 27.354 1.00 87.88 187 SER A CA 1
ATOM 1565 C C . SER A 1 187 ? -14.105 9.656 26.925 1.00 87.88 187 SER A C 1
ATOM 1567 O O . SER A 1 187 ? -13.038 9.473 27.505 1.00 87.88 187 SER A O 1
ATOM 1569 N N . ARG A 1 188 ? -14.503 8.850 25.931 1.00 90.12 188 ARG A N 1
ATOM 1570 C CA . ARG A 1 188 ? -13.762 7.669 25.473 1.00 90.12 188 ARG A CA 1
ATOM 1571 C C . ARG A 1 188 ? -13.753 7.576 23.953 1.00 90.12 188 ARG A C 1
ATOM 1573 O O . ARG A 1 188 ? -14.704 7.973 23.281 1.00 90.12 188 ARG A O 1
ATOM 1580 N N . ARG A 1 189 ? -12.685 6.975 23.427 1.00 92.06 189 ARG A N 1
ATOM 1581 C CA . ARG A 1 189 ? -12.529 6.652 22.004 1.00 92.06 189 ARG A CA 1
ATOM 1582 C C . ARG A 1 189 ? -13.584 5.636 21.560 1.00 92.06 189 ARG A C 1
ATOM 1584 O O . ARG A 1 189 ? -13.946 4.729 22.311 1.00 92.06 189 ARG A O 1
ATOM 1591 N N . GLY A 1 190 ? -14.056 5.767 20.323 1.00 91.81 190 GLY A N 1
ATOM 1592 C CA . GLY A 1 190 ? -15.028 4.836 19.750 1.00 91.81 190 GLY A CA 1
ATOM 1593 C C . GLY A 1 190 ? -14.448 3.431 19.541 1.00 91.81 190 GLY A C 1
ATOM 1594 O O . GLY A 1 190 ? -13.251 3.268 19.294 1.00 91.81 190 GLY A O 1
ATOM 1595 N N . LYS A 1 191 ? -15.311 2.402 19.556 1.00 93.75 191 LYS A N 1
ATOM 1596 C CA . LYS A 1 191 ? -14.918 0.995 19.309 1.00 93.75 191 LYS A CA 1
ATOM 1597 C C . LYS A 1 191 ? -14.135 0.827 18.000 1.00 93.75 191 LYS A C 1
ATOM 1599 O O . LYS A 1 191 ? -13.203 0.032 17.931 1.00 93.75 191 LYS A O 1
ATOM 1604 N N . ARG A 1 192 ? -14.496 1.601 16.973 1.00 93.06 192 ARG A N 1
ATOM 1605 C CA . ARG A 1 192 ? -13.832 1.598 15.666 1.00 93.06 192 ARG A CA 1
ATOM 1606 C C . ARG A 1 192 ? -12.398 2.127 15.724 1.00 93.06 192 ARG A C 1
ATOM 1608 O O . ARG A 1 192 ? -11.507 1.488 15.176 1.00 93.06 192 ARG A O 1
ATOM 1615 N N . THR A 1 193 ? -12.175 3.247 16.409 1.00 93.88 193 THR A N 1
ATOM 1616 C CA . THR A 1 193 ? -10.840 3.831 16.619 1.00 93.88 193 THR A CA 1
ATOM 1617 C C . THR A 1 193 ? -9.927 2.844 17.340 1.00 93.88 193 THR A C 1
ATOM 1619 O O . THR A 1 193 ? -8.801 2.620 16.911 1.00 93.88 193 THR A O 1
ATOM 1622 N N . ILE A 1 194 ? -10.448 2.180 18.377 1.00 95.19 194 ILE A N 1
ATOM 1623 C CA . ILE A 1 194 ? -9.716 1.150 19.125 1.00 95.19 194 ILE A CA 1
ATOM 1624 C C . ILE A 1 194 ? -9.380 -0.050 18.228 1.00 95.19 194 ILE A C 1
ATOM 1626 O O . ILE A 1 194 ? -8.260 -0.549 18.269 1.00 95.19 194 ILE A O 1
ATOM 1630 N N . ALA A 1 195 ? -10.324 -0.519 17.405 1.00 96.88 195 ALA A N 1
ATOM 1631 C CA . ALA A 1 195 ? -10.079 -1.630 16.484 1.00 96.88 195 ALA A CA 1
ATOM 1632 C C . ALA A 1 195 ? -8.988 -1.295 15.455 1.00 96.88 195 ALA A C 1
ATOM 1634 O O . ALA A 1 195 ? -8.073 -2.087 15.250 1.00 96.88 195 ALA A O 1
ATOM 1635 N N . LYS A 1 196 ? -9.040 -0.096 14.867 1.00 96.94 196 LYS A N 1
ATOM 1636 C CA . LYS A 1 196 ? -8.010 0.393 13.944 1.00 96.94 196 LYS A CA 1
ATOM 1637 C C . LYS A 1 196 ? -6.635 0.500 14.609 1.00 96.94 196 LYS A C 1
ATOM 1639 O O . LYS A 1 196 ? -5.657 0.034 14.037 1.00 96.94 196 LYS A O 1
ATOM 1644 N N . GLU A 1 197 ? -6.559 1.029 15.832 1.00 97.19 197 GLU A N 1
ATOM 1645 C CA . GLU A 1 197 ? -5.300 1.082 16.587 1.00 97.19 197 GLU A CA 1
ATOM 1646 C C . GLU A 1 197 ? -4.729 -0.323 16.836 1.00 97.19 197 GLU A C 1
ATOM 1648 O O . GLU A 1 197 ? -3.527 -0.537 16.686 1.00 97.19 197 GLU A O 1
ATOM 1653 N N . LYS A 1 198 ? -5.583 -1.291 17.198 1.00 98.00 198 LYS A N 1
ATOM 1654 C CA . LYS A 1 198 ? -5.169 -2.688 17.392 1.00 98.00 198 LYS A CA 1
ATOM 1655 C C . LYS A 1 198 ? -4.617 -3.300 16.106 1.00 98.00 198 LYS A C 1
ATOM 1657 O O . LYS A 1 198 ? -3.577 -3.944 16.166 1.00 98.00 198 LYS A O 1
ATOM 1662 N N . LEU A 1 199 ? -5.276 -3.083 14.966 1.00 98.00 199 LEU A N 1
ATOM 1663 C CA . LEU A 1 199 ? -4.794 -3.571 13.670 1.00 98.00 199 LEU A CA 1
ATOM 1664 C C . LEU A 1 199 ? -3.470 -2.906 13.269 1.00 98.00 199 LEU A C 1
ATOM 1666 O O . LEU A 1 199 ? -2.555 -3.590 12.830 1.00 98.00 199 LEU A O 1
ATOM 1670 N N . TYR A 1 200 ? -3.330 -1.595 13.486 1.00 96.75 200 TYR A N 1
ATOM 1671 C CA . TYR A 1 200 ? -2.060 -0.896 13.274 1.00 96.75 200 TYR A CA 1
ATOM 1672 C C . TYR A 1 200 ? -0.933 -1.485 14.134 1.00 96.75 200 TYR A C 1
ATOM 1674 O O . TYR A 1 200 ? 0.142 -1.773 13.617 1.00 96.75 200 TYR A O 1
ATOM 1682 N N . LYS A 1 201 ? -1.167 -1.682 15.440 1.00 96.69 201 LYS A N 1
ATOM 1683 C CA . LYS A 1 201 ? -0.165 -2.252 16.358 1.00 96.69 201 LYS A CA 1
ATOM 1684 C C . LYS A 1 201 ? 0.275 -3.647 15.924 1.00 96.69 201 LYS A C 1
ATOM 1686 O O . LYS A 1 201 ? 1.455 -3.953 16.033 1.00 96.69 201 LYS A O 1
ATOM 1691 N N . HIS A 1 202 ? -0.670 -4.432 15.418 1.00 97.50 202 HIS A N 1
ATOM 1692 C CA . HIS A 1 202 ? -0.449 -5.764 14.871 1.00 97.50 202 HIS A CA 1
ATOM 1693 C C . HIS A 1 202 ? 0.431 -5.733 13.615 1.00 97.50 202 HIS A C 1
ATOM 1695 O O . HIS A 1 202 ? 1.491 -6.333 13.596 1.00 97.50 202 HIS A O 1
ATOM 1701 N N . ILE A 1 203 ? 0.092 -4.931 12.603 1.00 95.50 203 ILE A N 1
ATOM 1702 C CA . ILE A 1 203 ? 0.944 -4.765 11.406 1.00 95.50 203 ILE A CA 1
ATOM 1703 C C . ILE A 1 203 ? 2.331 -4.215 11.787 1.00 95.50 203 ILE A C 1
ATOM 1705 O O . ILE A 1 203 ? 3.359 -4.635 11.262 1.00 95.50 203 ILE A O 1
ATOM 1709 N N . SER A 1 204 ? 2.377 -3.268 12.725 1.00 93.69 204 SER A N 1
ATOM 1710 C CA . SER A 1 204 ? 3.623 -2.651 13.172 1.00 93.69 204 SER A CA 1
ATOM 1711 C C . SER A 1 204 ? 4.547 -3.618 13.915 1.00 93.69 204 SER A C 1
ATOM 1713 O O . SER A 1 204 ? 5.741 -3.317 13.963 1.00 93.69 204 SER A O 1
ATOM 1715 N N . SER A 1 205 ? 4.057 -4.710 14.517 1.00 94.75 205 SER A N 1
ATOM 1716 C CA . SER A 1 205 ? 4.942 -5.689 15.163 1.00 94.75 205 SER A CA 1
ATOM 1717 C C . SER A 1 205 ? 5.769 -6.433 14.121 1.00 94.75 205 SER A C 1
ATOM 1719 O O . SER A 1 205 ? 6.986 -6.434 14.252 1.00 94.75 205 SER A O 1
ATOM 1721 N N . TYR A 1 206 ? 5.148 -6.894 13.031 1.00 92.62 206 TYR A N 1
ATOM 1722 C CA . TYR A 1 206 ? 5.845 -7.517 11.897 1.00 92.62 206 TYR A CA 1
ATOM 1723 C C . TYR A 1 206 ? 6.951 -6.621 11.325 1.00 92.62 206 TYR A C 1
ATOM 1725 O O . TYR A 1 206 ? 8.077 -7.054 11.106 1.00 92.62 206 TYR A O 1
ATOM 1733 N N . ILE A 1 207 ? 6.672 -5.325 11.133 1.00 87.88 207 ILE A N 1
ATOM 1734 C CA . ILE A 1 207 ? 7.690 -4.391 10.618 1.00 87.88 207 ILE A CA 1
ATOM 1735 C C . ILE A 1 207 ? 8.850 -4.235 11.611 1.00 87.88 207 ILE A C 1
ATOM 1737 O O . ILE A 1 207 ? 10.002 -4.100 11.205 1.00 87.88 207 ILE A O 1
ATOM 1741 N N . ARG A 1 208 ? 8.555 -4.242 12.915 1.00 88.44 208 ARG A N 1
ATOM 1742 C CA . ARG A 1 208 ? 9.562 -4.077 13.970 1.00 88.44 208 ARG A CA 1
ATOM 1743 C C . ARG A 1 208 ? 10.407 -5.318 14.212 1.00 88.44 208 ARG A C 1
ATOM 1745 O O . ARG A 1 208 ? 11.503 -5.157 14.738 1.00 88.44 208 ARG A O 1
ATOM 1752 N N . GLU A 1 209 ? 9.933 -6.500 13.829 1.00 87.06 209 GLU A N 1
ATOM 1753 C CA . GLU A 1 209 ? 10.742 -7.724 13.839 1.00 87.06 209 GLU A CA 1
ATOM 1754 C C . GLU A 1 209 ? 11.942 -7.585 12.898 1.00 87.06 209 GLU A C 1
ATOM 1756 O O . GLU A 1 209 ? 13.071 -7.849 13.298 1.00 87.06 209 GLU A O 1
ATOM 1761 N N . TRP A 1 210 ? 11.716 -7.081 11.682 1.00 77.06 210 TRP A N 1
ATOM 1762 C CA . TRP A 1 210 ? 12.784 -6.853 10.704 1.00 77.06 210 TRP A CA 1
ATOM 1763 C C . TRP A 1 210 ? 13.533 -5.524 10.907 1.00 77.06 210 TRP A C 1
ATOM 1765 O O . TRP A 1 210 ? 14.744 -5.453 10.702 1.00 77.06 210 TRP A O 1
ATOM 1775 N N . LYS A 1 211 ? 12.840 -4.457 11.328 1.00 79.31 211 LYS A N 1
ATOM 1776 C CA . LYS A 1 211 ? 13.432 -3.134 11.581 1.00 79.31 211 LYS A CA 1
ATOM 1777 C C . LYS A 1 211 ? 13.162 -2.684 13.020 1.00 79.31 211 LYS A C 1
ATOM 1779 O O . LYS A 1 211 ? 12.207 -1.931 13.263 1.00 79.31 211 LYS A O 1
ATOM 1784 N N . PRO A 1 212 ? 14.002 -3.107 13.986 1.00 82.25 212 PRO A N 1
ATOM 1785 C CA . PRO A 1 212 ? 13.897 -2.662 15.368 1.00 82.25 212 PRO A CA 1
ATOM 1786 C C . PRO A 1 212 ? 13.862 -1.131 15.446 1.00 82.25 212 PRO A C 1
ATOM 1788 O O . PRO A 1 212 ? 14.572 -0.442 14.716 1.00 82.25 212 PRO A O 1
ATOM 1791 N N . ASN A 1 213 ? 13.019 -0.588 16.324 1.00 81.88 213 ASN A N 1
ATOM 1792 C CA . ASN A 1 213 ? 12.765 0.855 16.469 1.00 81.88 213 ASN A CA 1
ATOM 1793 C C . ASN A 1 213 ? 12.050 1.532 15.284 1.00 81.88 213 ASN A C 1
ATOM 1795 O O . ASN A 1 213 ? 12.067 2.760 15.189 1.00 81.88 213 ASN A O 1
ATOM 1799 N N . PHE A 1 214 ? 11.370 0.771 14.414 1.00 82.12 214 PHE A N 1
ATOM 1800 C CA . PHE A 1 214 ? 10.546 1.364 13.361 1.00 82.12 214 PHE A CA 1
ATOM 1801 C C . PHE A 1 214 ? 9.530 2.378 13.917 1.00 82.12 214 PHE A C 1
ATOM 1803 O O . PHE A 1 214 ? 8.672 2.049 14.755 1.00 82.12 214 PHE A O 1
ATOM 1810 N N . ASN A 1 215 ? 9.616 3.602 13.390 1.00 81.06 215 ASN A N 1
ATOM 1811 C CA . ASN A 1 215 ? 8.655 4.676 13.583 1.00 81.06 215 ASN A CA 1
ATOM 1812 C C . ASN A 1 215 ? 8.050 5.074 12.233 1.00 81.06 215 ASN A C 1
ATOM 1814 O O . ASN A 1 215 ? 8.757 5.199 11.234 1.00 81.06 215 ASN A O 1
ATOM 1818 N N . VAL A 1 216 ? 6.738 5.291 12.204 1.00 78.38 216 VAL A N 1
ATOM 1819 C CA . VAL A 1 216 ? 6.050 5.660 10.965 1.00 78.38 216 VAL A CA 1
ATOM 1820 C C . VAL A 1 216 ? 6.539 7.037 10.516 1.00 78.38 216 VAL A C 1
ATOM 1822 O O . VAL A 1 216 ? 6.615 7.958 11.325 1.00 78.38 216 VAL A O 1
ATOM 1825 N N . GLY A 1 217 ? 6.897 7.160 9.237 1.00 69.19 217 GLY A N 1
ATOM 1826 C CA . GLY A 1 217 ? 7.510 8.363 8.662 1.00 69.19 217 GLY A CA 1
ATOM 1827 C C . GLY A 1 217 ? 9.030 8.278 8.504 1.00 69.19 217 GLY A C 1
ATOM 1828 O O . GLY A 1 217 ? 9.606 9.090 7.787 1.00 69.19 217 GLY A O 1
ATOM 1829 N N . MET A 1 218 ? 9.693 7.277 9.097 1.00 75.00 218 MET A N 1
ATOM 1830 C CA . MET A 1 218 ? 11.101 7.013 8.794 1.00 75.00 218 MET A CA 1
ATOM 1831 C C . MET A 1 218 ? 11.254 6.294 7.447 1.00 75.00 218 MET A C 1
ATOM 1833 O O . MET A 1 218 ? 10.419 5.465 7.076 1.00 75.00 218 MET A O 1
ATOM 1837 N N . SER A 1 219 ? 12.363 6.538 6.745 1.00 66.94 219 SER A N 1
ATOM 1838 C CA . SER A 1 219 ? 12.682 5.772 5.538 1.00 66.94 219 SER A CA 1
ATOM 1839 C C . SER A 1 219 ? 12.942 4.298 5.876 1.00 66.94 219 SER A C 1
ATOM 1841 O O . SER A 1 219 ? 13.754 3.954 6.744 1.00 66.94 219 SER A O 1
ATOM 1843 N N . THR A 1 220 ? 12.264 3.401 5.160 1.00 64.69 220 THR A N 1
ATOM 1844 C CA . THR A 1 220 ? 12.574 1.961 5.134 1.00 64.69 220 THR A CA 1
ATOM 1845 C C . THR A 1 220 ? 13.517 1.589 3.990 1.00 64.69 220 THR A C 1
ATOM 1847 O O . THR A 1 220 ? 13.878 0.422 3.858 1.00 64.69 220 THR A O 1
ATOM 1850 N N . GLY A 1 221 ? 13.944 2.562 3.177 1.00 59.84 221 GLY A N 1
ATOM 1851 C CA . GLY A 1 221 ? 15.078 2.398 2.276 1.00 59.84 221 GLY A CA 1
ATOM 1852 C C . GLY A 1 221 ? 16.365 2.513 3.082 1.00 59.84 221 GLY A C 1
ATOM 1853 O O . GLY A 1 221 ? 16.647 3.573 3.642 1.00 59.84 221 GLY A O 1
ATOM 1854 N N . ASN A 1 222 ? 17.127 1.427 3.185 1.00 51.88 222 ASN A N 1
ATOM 1855 C CA . ASN A 1 222 ? 18.445 1.485 3.809 1.00 51.88 222 ASN A CA 1
ATOM 1856 C C . ASN A 1 222 ? 19.413 2.172 2.834 1.00 51.88 222 ASN A C 1
ATOM 1858 O O . ASN A 1 222 ? 19.361 1.926 1.630 1.00 51.88 222 ASN A O 1
ATOM 1862 N N . GLY A 1 223 ? 20.287 3.047 3.341 1.00 42.06 223 GLY A N 1
ATOM 1863 C CA . GLY A 1 223 ? 21.302 3.745 2.537 1.00 42.06 223 GLY A CA 1
ATOM 1864 C C . GLY A 1 223 ? 22.316 2.814 1.854 1.00 42.06 223 GLY A C 1
ATOM 1865 O O . GLY A 1 223 ? 23.062 3.261 0.991 1.00 42.06 223 GLY A O 1
ATOM 1866 N N . ASN A 1 224 ? 22.311 1.518 2.191 1.00 41.69 224 ASN A N 1
ATOM 1867 C CA . ASN A 1 224 ? 23.079 0.487 1.504 1.00 41.69 224 ASN A CA 1
ATOM 1868 C C . ASN A 1 224 ? 22.265 -0.128 0.356 1.00 41.69 224 ASN A C 1
ATOM 1870 O O . ASN A 1 224 ? 21.234 -0.768 0.553 1.00 41.69 224 ASN A O 1
ATOM 1874 N N . ALA A 1 225 ? 22.773 0.045 -0.866 1.00 48.16 225 ALA A N 1
ATOM 1875 C CA . ALA A 1 225 ? 22.149 -0.383 -2.118 1.00 48.16 225 ALA A CA 1
ATOM 1876 C C . ALA A 1 225 ? 21.910 -1.903 -2.235 1.00 48.16 225 ALA A C 1
ATOM 1878 O O . ALA A 1 225 ? 21.077 -2.315 -3.037 1.00 48.16 225 ALA A O 1
ATOM 1879 N N . LEU A 1 226 ? 22.616 -2.725 -1.450 1.00 42.34 226 LEU A N 1
ATOM 1880 C CA . LEU A 1 226 ? 22.584 -4.19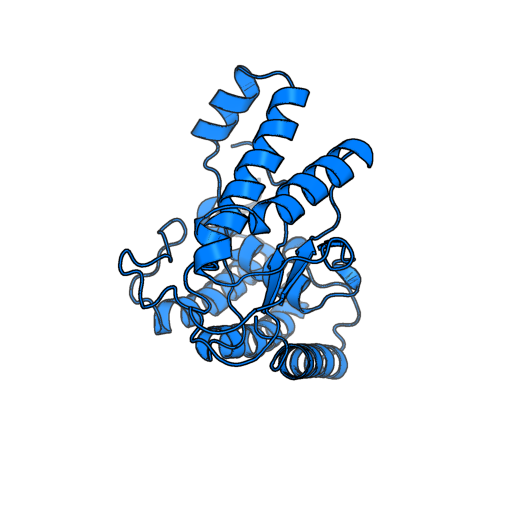0 -1.536 1.00 42.34 226 LEU A CA 1
ATOM 1881 C C . LEU A 1 226 ? 21.300 -4.812 -0.960 1.00 42.34 226 LEU A C 1
ATOM 1883 O O . LEU A 1 226 ? 20.761 -5.728 -1.562 1.00 42.34 226 LEU A O 1
ATOM 1887 N N . GLU A 1 227 ? 20.748 -4.273 0.127 1.00 45.16 227 GLU A N 1
ATOM 1888 C CA . GLU A 1 227 ? 19.501 -4.783 0.734 1.00 45.16 227 GLU A CA 1
ATOM 1889 C C . GLU A 1 227 ? 18.240 -4.280 0.010 1.00 45.16 227 GLU A C 1
ATOM 1891 O O . GLU A 1 227 ? 17.147 -4.822 0.160 1.00 45.16 227 GLU A O 1
ATOM 1896 N N . ASN A 1 228 ? 18.382 -3.239 -0.818 1.00 50.09 228 ASN A N 1
ATOM 1897 C CA . ASN A 1 228 ? 17.317 -2.783 -1.709 1.00 50.09 228 ASN A CA 1
ATOM 1898 C C . ASN A 1 228 ? 17.238 -3.619 -2.998 1.00 50.09 228 ASN A C 1
ATOM 1900 O O . ASN A 1 228 ? 16.276 -3.451 -3.753 1.00 50.09 228 ASN A O 1
ATOM 1904 N N . LYS A 1 229 ? 18.209 -4.508 -3.258 1.00 47.34 229 LYS A N 1
ATOM 1905 C CA . LYS A 1 229 ? 18.203 -5.386 -4.433 1.00 47.34 229 LYS A CA 1
ATOM 1906 C C . LYS A 1 229 ? 17.066 -6.389 -4.331 1.00 47.34 229 LYS A C 1
ATOM 1908 O O . LYS A 1 229 ? 16.836 -6.981 -3.282 1.00 47.34 229 LYS A O 1
ATOM 1913 N N . MET A 1 230 ? 16.315 -6.575 -5.411 1.00 46.34 230 MET A N 1
ATOM 1914 C CA . MET A 1 230 ? 15.721 -7.890 -5.650 1.00 46.34 230 MET A CA 1
ATOM 1915 C C . MET A 1 230 ? 16.859 -8.758 -6.182 1.00 46.34 230 MET A C 1
ATOM 1917 O O . MET A 1 230 ? 17.524 -8.330 -7.121 1.00 46.34 230 MET A O 1
ATOM 1921 N N . GLU A 1 231 ? 17.142 -9.900 -5.553 1.00 39.62 231 GLU A N 1
ATOM 1922 C CA . GLU A 1 231 ? 18.193 -10.785 -6.059 1.00 39.62 231 GLU A CA 1
ATOM 1923 C C . GLU A 1 231 ? 17.873 -11.226 -7.499 1.00 39.62 231 GLU A C 1
ATOM 1925 O O . GLU A 1 231 ? 16.722 -11.605 -7.771 1.00 39.62 231 GLU A O 1
ATOM 1930 N N . PRO A 1 232 ? 18.858 -11.178 -8.418 1.00 35.19 232 PRO A N 1
ATOM 1931 C CA . PRO A 1 232 ? 18.649 -11.587 -9.795 1.00 35.19 232 PRO A CA 1
ATOM 1932 C C . PRO A 1 232 ? 18.288 -13.070 -9.837 1.00 35.19 232 PRO A C 1
ATOM 1934 O O . PRO A 1 232 ? 19.053 -13.935 -9.422 1.00 35.19 232 PRO A O 1
ATOM 1937 N N . SER A 1 233 ? 17.097 -13.367 -10.338 1.00 35.59 233 SER A N 1
ATOM 1938 C CA . SER A 1 233 ? 16.715 -14.710 -10.767 1.00 35.59 233 SER A CA 1
ATOM 1939 C C . SER A 1 233 ? 15.718 -14.577 -11.910 1.00 35.59 233 SER A C 1
ATOM 1941 O O . SER A 1 233 ? 14.826 -13.729 -11.849 1.00 35.59 233 SER A O 1
ATOM 1943 N N . LEU A 1 234 ? 15.893 -15.411 -12.938 1.00 33.56 234 LEU A N 1
ATOM 1944 C CA . LEU A 1 234 ? 15.072 -15.546 -14.146 1.00 33.56 234 LEU A CA 1
ATOM 1945 C C . LEU A 1 234 ? 13.561 -15.481 -13.857 1.00 33.56 234 LEU A C 1
ATOM 1947 O O . LEU A 1 234 ? 12.917 -16.509 -13.665 1.00 33.56 234 LEU A O 1
ATOM 1951 N N . SER A 1 235 ? 12.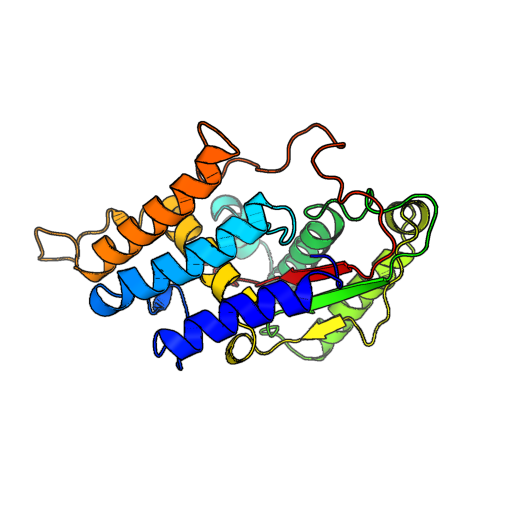965 -14.287 -13.802 1.00 43.44 235 SER A N 1
ATOM 1952 C CA . SER A 1 235 ? 11.508 -14.122 -13.749 1.00 43.44 235 SER A CA 1
ATOM 1953 C C . SER A 1 235 ? 11.057 -12.672 -13.938 1.00 43.44 235 SER A C 1
ATOM 1955 O O . SER A 1 235 ? 11.759 -11.713 -13.633 1.00 43.44 235 SER A O 1
ATOM 1957 N N . THR A 1 236 ? 9.836 -12.533 -14.454 1.00 46.81 236 THR A N 1
ATOM 1958 C CA . THR A 1 236 ? 9.111 -11.263 -14.615 1.00 46.81 236 THR A CA 1
ATOM 1959 C C . THR A 1 236 ? 8.874 -10.601 -13.249 1.00 46.81 236 THR A C 1
ATOM 1961 O O . THR A 1 236 ? 8.551 -11.292 -12.283 1.00 46.81 236 THR A O 1
ATOM 1964 N N . LEU A 1 237 ? 8.999 -9.275 -13.157 1.00 50.53 237 LEU A N 1
ATOM 1965 C CA . LEU A 1 237 ? 8.716 -8.501 -11.944 1.00 50.53 237 LEU A CA 1
ATOM 1966 C C . LEU A 1 237 ? 7.342 -7.846 -12.030 1.00 50.53 237 LEU A C 1
ATOM 1968 O O . LEU A 1 237 ? 7.033 -7.186 -13.013 1.00 50.53 237 LEU A O 1
ATOM 1972 N N . GLU A 1 238 ? 6.543 -7.970 -10.977 1.00 51.19 238 GLU A N 1
ATOM 1973 C CA . GLU A 1 238 ? 5.273 -7.264 -10.840 1.00 51.19 238 GLU A CA 1
ATOM 1974 C C . GLU A 1 238 ? 5.346 -6.208 -9.741 1.00 51.19 238 GLU A C 1
ATOM 1976 O O . GLU A 1 238 ? 5.733 -6.478 -8.591 1.00 51.19 238 GLU A O 1
ATOM 1981 N N . LEU A 1 239 ? 4.957 -4.992 -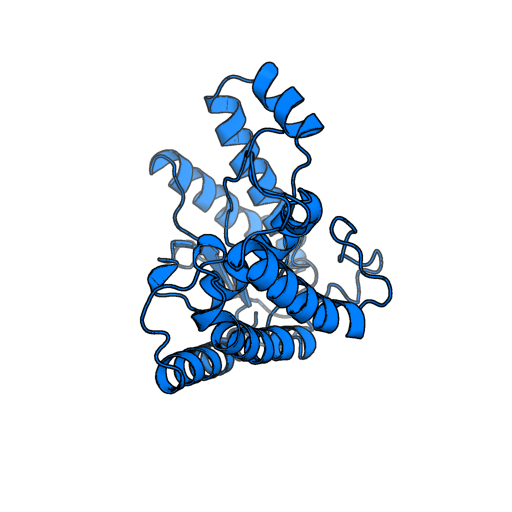10.110 1.00 53.88 239 LEU A N 1
ATOM 1982 C CA . LEU A 1 239 ? 4.804 -3.865 -9.210 1.00 53.88 239 LEU A CA 1
ATOM 1983 C C . LEU A 1 239 ? 3.337 -3.492 -9.111 1.00 53.88 239 LEU A C 1
ATOM 1985 O O . LEU A 1 239 ? 2.706 -3.134 -10.099 1.00 53.88 239 LEU A O 1
ATOM 1989 N N . GLN A 1 240 ? 2.825 -3.577 -7.890 1.00 55.03 240 GLN A N 1
ATOM 1990 C CA . GLN A 1 240 ? 1.481 -3.162 -7.538 1.00 55.03 240 GLN A CA 1
ATOM 1991 C C . GLN A 1 240 ? 1.568 -1.929 -6.666 1.00 55.03 240 GLN A C 1
ATOM 1993 O O . GLN A 1 240 ? 2.260 -1.911 -5.645 1.00 55.03 240 GLN A O 1
ATOM 1998 N N . THR A 1 241 ? 0.870 -0.888 -7.085 1.00 50.59 241 THR A N 1
ATOM 1999 C CA . THR A 1 241 ? 0.923 0.410 -6.428 1.00 50.59 241 THR A CA 1
ATOM 2000 C C . THR A 1 241 ? -0.492 0.906 -6.195 1.00 50.59 241 THR A C 1
ATOM 2002 O O . THR A 1 241 ? -1.265 1.016 -7.142 1.00 50.59 241 THR A O 1
ATOM 2005 N N . CYS A 1 242 ? -0.811 1.230 -4.941 1.00 41.25 242 CYS A N 1
ATOM 2006 C CA . CYS A 1 242 ? -2.069 1.864 -4.557 1.00 41.25 242 CYS A CA 1
ATOM 2007 C C . CYS A 1 242 ? -1.839 3.379 -4.388 1.00 41.25 242 CYS A C 1
ATOM 2009 O O . CYS A 1 242 ? -1.306 3.810 -3.360 1.00 41.25 242 CYS A O 1
ATOM 2011 N N . PRO A 1 243 ? -2.153 4.194 -5.405 1.00 43.50 243 PRO A N 1
ATOM 2012 C CA . PRO A 1 243 ? -2.177 5.640 -5.294 1.00 43.50 243 PRO A CA 1
ATOM 2013 C C . PRO A 1 243 ? -3.275 6.106 -4.325 1.00 43.50 243 PRO A C 1
ATOM 2015 O O . PRO A 1 243 ? -4.436 6.246 -4.699 1.00 43.50 243 PRO A O 1
ATOM 2018 N N . GLN A 1 244 ? -2.931 6.415 -3.073 1.00 43.62 244 GLN A N 1
ATOM 2019 C CA . GLN A 1 244 ? -3.858 7.157 -2.216 1.00 43.62 244 GLN A CA 1
ATOM 2020 C C . GLN A 1 244 ? -3.759 8.657 -2.534 1.00 43.62 244 GLN A C 1
ATOM 2022 O O . GLN A 1 244 ? -2.858 9.342 -2.051 1.00 43.62 244 GLN A O 1
ATOM 2027 N N . LYS A 1 245 ? -4.731 9.202 -3.289 1.00 38.62 245 LYS A N 1
ATOM 2028 C CA . LYS A 1 245 ? -5.042 10.650 -3.303 1.00 38.62 245 LYS A CA 1
ATOM 2029 C C . LYS A 1 245 ? -5.659 11.051 -1.952 1.00 38.62 245 LYS A C 1
ATOM 2031 O O . LYS A 1 245 ? -6.801 11.494 -1.871 1.00 38.62 245 LYS A O 1
ATOM 2036 N N . HIS A 1 246 ? -4.928 10.880 -0.859 1.00 34.72 246 HIS A N 1
ATOM 2037 C CA . HIS A 1 246 ? -5.265 11.526 0.403 1.00 34.72 246 HIS A CA 1
ATOM 2038 C C . HIS A 1 246 ? -4.382 12.757 0.573 1.00 34.72 246 HIS A C 1
ATOM 2040 O O . HIS A 1 246 ? -3.541 12.825 1.458 1.00 34.72 246 HIS A O 1
ATOM 2046 N N . LEU A 1 247 ? -4.639 13.764 -0.269 1.00 30.14 247 LEU A N 1
ATOM 2047 C CA . LEU A 1 247 ? -4.538 15.156 0.163 1.00 30.14 247 LEU A CA 1
ATOM 2048 C C . LEU A 1 247 ? -5.681 15.364 1.162 1.00 30.14 247 LEU A C 1
ATOM 2050 O O . LEU A 1 247 ? -6.776 15.787 0.795 1.00 30.14 247 LEU A O 1
ATOM 2054 N N . GLN A 1 248 ? -5.483 14.923 2.402 1.00 24.67 248 GLN A N 1
ATOM 2055 C CA . GLN A 1 248 ? -6.363 15.307 3.494 1.00 24.67 248 GLN A CA 1
ATOM 2056 C C . GLN A 1 248 ? -5.659 16.397 4.286 1.00 24.67 248 GLN A C 1
ATOM 2058 O O . GLN A 1 248 ? -4.602 16.179 4.875 1.00 24.67 248 GLN A O 1
ATOM 2063 N N . THR A 1 249 ? -6.288 17.566 4.209 1.00 25.98 249 THR A N 1
ATOM 2064 C CA . THR A 1 249 ? -6.112 18.770 5.013 1.00 25.98 249 THR A CA 1
ATOM 2065 C C . THR A 1 249 ? -5.706 18.459 6.453 1.00 25.98 249 THR A C 1
ATOM 2067 O O . THR A 1 249 ? -6.334 17.622 7.110 1.00 25.98 249 THR A O 1
ATOM 2070 N N . PHE A 1 250 ? -4.665 19.154 6.925 1.00 31.06 250 PHE A N 1
ATOM 2071 C CA . PHE A 1 250 ? -4.463 19.372 8.357 1.00 31.06 250 PHE A CA 1
ATOM 2072 C C . PHE A 1 250 ? -5.532 20.330 8.892 1.00 31.06 250 PHE A C 1
ATOM 2074 O O . PHE A 1 250 ? -5.970 21.216 8.122 1.00 31.06 250 PHE A O 1
#

Secondary structure (DSSP, 8-state):
-BTTTHHHHHHHHHHHHHHTT--SPP-GGG--TTTHHHHHHHHHHHHHHHHTTSS--------HHHHHHHHHHS-HHHHHHHHHHHHHHHHHHHT-GGGS-SSSPEEEEEEEEPPSS-HHHHHHHHHHHHHGGGSHHHHTTTEEEEEEEEEEE-TTT-HHHHHHHHHHHHHHHHHTTGGG---TT-SS--HHHHHHHHHHHHHHHHHHHHSTT--TTS--S-SSTTTTPPPP-SS-EEEEE---------

Sequence (250 aa):
MRSTHIDEVRNALDLYRYQNNLNSEMKWSKVSASYLEKYKGLMDIFMNFVIEDKVKMRVMFLQNEFSDHLVTKYAKEQLEDSYFKLYYQFIKHAFGLKYSSIDEPINARFFFDQFPDKKEKVDEFREFIYNLQFSSEFQDACLRIRYDQIVEADSKDHTILQCADIVTGAMNGKLNGDFLKIPPGKSRRGKRTIAKEKLYKHISSYIREWKPNFNVGMSTGNGNALENKMEPSLSTLELQTCPQKHLQTF

pLDDT: mean 79.56, std 17.2, range [24.67, 98.06]

Mean predicted aligned error: 8.62 Å